Protein AF-A0A8T3TGC2-F1 (afdb_monomer)

Nearest PDB structures (foldseek):
  3pg0-assembly1_A  TM=9.926E-01  e=1.883E-20  synthetic construct
  3vsf-assembly4_D  TM=9.831E-01  e=2.402E-14  Acetivibrio thermocellus ATCC 27405
  2vse-assembly2_B  TM=9.212E-01  e=2.364E-10  Lysinibacillus sphaericus
  4g9m-assembly1_A  TM=9.244E-01  e=4.279E-10  Rhizoctonia solani
  4ouj-assembly1_A  TM=8.747E-01  e=8.306E-09  Clostridium botulinum B1 str. Okra

Radius of gyration: 41.68 Å; Cα contacts (8 Å, |Δi|>4): 489; chains: 1; bounding box: 75×72×130 Å

Solvent-accessible surface area (backbone atoms only — not comparable to full-atom values): 19526 Å² total; per-residue (Å²): 139,88,83,86,88,82,86,87,86,86,87,86,88,88,82,90,84,90,86,90,87,88,82,88,85,81,87,86,79,82,83,82,91,71,81,84,83,72,73,80,74,99,73,85,80,81,82,66,67,54,43,21,30,42,26,31,62,66,66,64,26,19,45,27,37,51,94,60,60,76,53,73,68,36,47,26,22,33,30,78,73,65,91,54,41,37,30,26,28,32,41,36,80,51,72,97,76,26,25,33,43,24,32,61,70,63,68,22,20,45,28,43,48,94,67,57,75,54,72,66,37,46,28,20,32,29,76,75,78,82,50,45,40,33,25,30,32,76,42,82,47,76,95,74,22,21,35,43,25,34,62,69,57,63,25,19,45,24,41,50,91,68,57,75,54,72,70,34,47,26,17,30,27,77,77,72,88,57,42,41,35,27,30,29,74,44,73,48,76,79,62,82,75,76,76,78,74,77,77,74,81,76,71,82,76,68,79,78,74,77,92,71,73,75,52,75,65,58,52,41,58,48,26,63,69,41,39,82,54,66,44,72,68,5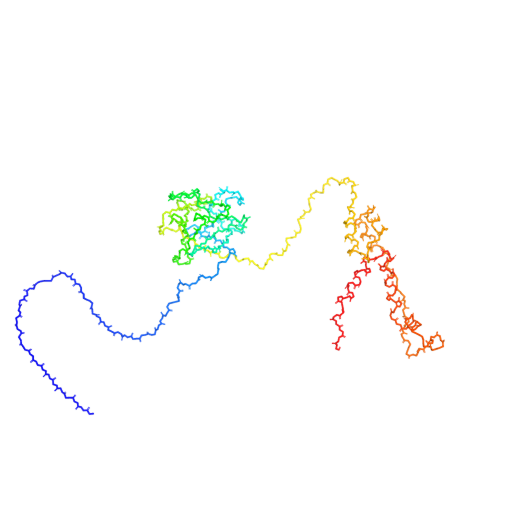7,49,51,46,43,60,76,60,30,70,68,54,48,50,49,48,38,67,72,39,76,83,83,78,72,77,84,75,77,82,83,63,95,69,76,59,56,83,90,41,53,103,46,70,64,57,42,40,67,73,72,48,68,50,53,50,54,50,44,49,52,48,38,28,72,71,41,76,32,17,45,54,44,47,51,53,51,53,52,55,65,69,62,70,85,74,88,87,132

pLDDT: mean 77.97, std 23.21, range [25.42, 98.88]

Sequence (322 aa):
MAYSKRRVSVRGIGGWIAVVLAFAGAPEMAARTSPANTAPSAAQLPTLPGPYQLVVRHSGKCLDVDGAAAADGTPVIQWDCHSGENQQWSVEAAAEGYYRIIARHSGKSLDVAAVSLDDGAPIQQWATHGGENQQWRLEPVESGHYRIVARHSGKALDVSGVSEENGAWVTQYEPHAGANQQWMLRPVTDGPPPPPPPPPPPPPPPPPPSPDPAGSADVVRFLEQATFGPSSALVEHVRSVGFEQYLNEQFDAAISGYPTLPLYPTTRDTAACPNNSVCQRDNYTMYPLQNQFFVNALYGQDQLRQRVAFVLHQILVVSGVE

Structure (mmCIF, N/CA/C/O backbone):
data_AF-A0A8T3TGC2-F1
#
_entry.id   AF-A0A8T3TGC2-F1
#
loop_
_atom_site.group_PDB
_atom_site.id
_atom_site.type_symbol
_atom_site.label_atom_id
_atom_site.label_alt_id
_atom_site.label_comp_id
_atom_site.label_asym_id
_atom_site.label_entity_id
_atom_site.label_seq_id
_atom_site.pdbx_PDB_ins_code
_atom_site.Cartn_x
_atom_site.Cartn_y
_atom_site.Cartn_z
_atom_site.occupancy
_atom_site.B_iso_or_equiv
_atom_site.auth_seq_id
_atom_site.auth_comp_id
_atom_site.auth_asym_id
_atom_site.auth_atom_id
_atom_site.pdbx_PDB_model_num
ATOM 1 N N . MET A 1 1 ? -42.203 -2.289 -69.546 1.00 38.16 1 MET A N 1
ATOM 2 C CA . MET A 1 1 ? -41.554 -2.038 -70.858 1.00 38.16 1 MET A CA 1
ATOM 3 C C . MET A 1 1 ? -40.376 -2.989 -71.004 1.00 38.16 1 MET A C 1
ATOM 5 O O . MET A 1 1 ? -39.812 -3.353 -69.981 1.00 38.16 1 MET A O 1
ATOM 9 N N . ALA A 1 2 ? -40.022 -3.412 -72.220 1.00 39.22 2 ALA A N 1
ATOM 10 C CA . ALA A 1 2 ? -38.961 -4.397 -72.449 1.00 39.22 2 ALA A CA 1
ATOM 11 C C . ALA A 1 2 ? -37.925 -3.889 -73.463 1.00 39.22 2 ALA A C 1
ATOM 13 O O . ALA A 1 2 ? -38.294 -3.426 -74.538 1.00 39.22 2 ALA A O 1
ATOM 14 N N . TYR A 1 3 ? -36.642 -4.043 -73.133 1.00 27.17 3 TYR A N 1
ATOM 15 C CA . TYR A 1 3 ? -35.507 -3.914 -74.051 1.00 27.17 3 TYR A CA 1
ATOM 16 C C . TYR A 1 3 ? -34.644 -5.174 -73.865 1.00 27.17 3 TYR A C 1
ATOM 18 O O . TYR A 1 3 ? -34.211 -5.471 -72.760 1.00 27.17 3 TYR A O 1
ATOM 26 N N . SER A 1 4 ? -34.601 -6.097 -74.829 1.00 30.44 4 SER A N 1
ATOM 27 C CA . SER A 1 4 ? -33.952 -6.011 -76.151 1.00 30.44 4 SER A CA 1
ATOM 28 C C . SER A 1 4 ? -32.454 -6.326 -76.065 1.00 30.44 4 SER A C 1
ATOM 30 O O . SER A 1 4 ? -31.643 -5.516 -75.626 1.00 30.44 4 SER A O 1
ATOM 32 N N . LYS A 1 5 ? -32.097 -7.552 -76.470 1.00 36.22 5 LYS A N 1
ATOM 33 C CA . LYS A 1 5 ? -30.720 -8.066 -76.471 1.00 36.22 5 LYS A CA 1
ATOM 34 C C . LYS A 1 5 ? -29.925 -7.468 -77.634 1.00 36.22 5 LYS A C 1
ATOM 36 O O . LYS A 1 5 ? -30.405 -7.479 -78.765 1.00 36.22 5 LYS A O 1
ATOM 41 N N . ARG A 1 6 ? -28.647 -7.153 -77.410 1.00 30.59 6 ARG A N 1
ATOM 42 C CA . ARG A 1 6 ? -27.612 -7.229 -78.456 1.00 30.59 6 ARG A CA 1
ATOM 43 C C . ARG A 1 6 ? -26.402 -7.987 -77.917 1.00 30.59 6 ARG A C 1
ATOM 45 O O . ARG A 1 6 ? -25.894 -7.662 -76.851 1.00 30.59 6 ARG A O 1
ATOM 52 N N . ARG A 1 7 ? -25.962 -9.014 -78.648 1.00 34.47 7 ARG A N 1
ATOM 53 C CA . ARG A 1 7 ? -24.634 -9.621 -78.481 1.00 34.47 7 ARG A CA 1
ATOM 54 C C . ARG A 1 7 ? -23.685 -8.929 -79.455 1.00 34.47 7 ARG A C 1
ATOM 56 O O . ARG A 1 7 ? -24.071 -8.698 -80.597 1.00 34.47 7 ARG A O 1
ATOM 63 N N . VAL A 1 8 ? -22.448 -8.702 -79.035 1.00 30.00 8 VAL A N 1
ATOM 64 C CA . VAL A 1 8 ? -21.307 -8.526 -79.942 1.00 30.00 8 VAL A CA 1
ATOM 65 C C . VAL A 1 8 ? -20.380 -9.717 -79.717 1.00 30.00 8 VAL A C 1
ATOM 67 O O . VAL A 1 8 ? -20.256 -10.203 -78.594 1.00 30.00 8 VAL A O 1
ATOM 70 N N . SER A 1 9 ? -19.791 -10.239 -80.788 1.00 30.31 9 SER A N 1
ATOM 71 C CA . SER A 1 9 ? -18.858 -11.364 -80.752 1.00 30.31 9 SER A CA 1
ATOM 72 C C . SER A 1 9 ? -17.642 -11.013 -81.597 1.00 30.31 9 SER A C 1
ATOM 74 O O . SER A 1 9 ? -17.790 -10.484 -82.696 1.00 30.31 9 SER A O 1
ATOM 76 N N . VAL A 1 10 ? -16.457 -11.328 -81.080 1.00 33.47 10 VAL A N 1
ATOM 77 C CA . VAL A 1 10 ? -15.184 -11.276 -81.804 1.00 33.47 10 VAL A CA 1
ATOM 78 C C . VAL A 1 10 ? -14.520 -12.651 -81.653 1.00 33.47 10 VAL A C 1
ATOM 80 O O . VAL A 1 10 ? -14.695 -13.315 -80.630 1.00 33.47 10 VAL A O 1
ATOM 83 N N . ARG A 1 11 ? -13.824 -13.112 -82.697 1.00 31.17 11 ARG A N 1
ATOM 84 C CA . ARG A 1 11 ? -13.151 -14.422 -82.787 1.00 31.17 11 ARG A CA 1
ATOM 85 C C . ARG A 1 11 ? -11.663 -14.236 -83.114 1.00 31.17 11 ARG A C 1
ATOM 87 O O . ARG A 1 11 ? -11.319 -13.295 -83.817 1.00 31.17 11 ARG A O 1
ATOM 94 N N . GLY A 1 12 ? -10.836 -15.192 -82.684 1.00 30.33 12 GLY A N 1
ATOM 95 C CA . GLY A 1 12 ? -9.385 -15.273 -82.928 1.00 30.33 12 GLY A CA 1
ATOM 96 C C . GLY A 1 12 ? -8.691 -15.760 -81.647 1.00 30.33 12 GLY A C 1
ATOM 97 O O . GLY A 1 12 ? -8.592 -14.969 -80.722 1.00 30.33 12 GLY A O 1
ATOM 98 N N . ILE A 1 13 ? -8.435 -17.051 -81.381 1.00 30.42 13 ILE A N 1
ATOM 99 C CA . ILE A 1 13 ? -7.771 -18.161 -82.115 1.00 30.42 13 ILE A CA 1
ATOM 100 C C . ILE A 1 13 ? -6.236 -18.134 -81.958 1.00 30.42 13 ILE A C 1
ATOM 102 O O . ILE A 1 13 ? -5.578 -17.244 -82.481 1.00 30.42 13 ILE A O 1
ATOM 106 N N . GLY A 1 14 ? -5.703 -19.185 -81.311 1.00 28.95 14 GLY A N 1
ATOM 107 C CA . GLY A 1 14 ? -4.273 -19.470 -81.097 1.00 28.95 14 GLY A CA 1
ATOM 108 C C . GLY A 1 14 ? -3.784 -19.126 -79.676 1.00 28.95 14 GLY A C 1
ATOM 109 O O . GLY A 1 14 ? -4.014 -18.016 -79.220 1.00 28.95 14 GLY A O 1
ATOM 110 N N . GLY A 1 15 ? -3.121 -20.013 -78.921 1.00 29.84 15 GLY A N 1
ATOM 111 C CA . GLY A 1 15 ? -2.856 -21.448 -79.129 1.00 29.84 15 GLY A CA 1
ATOM 112 C C . GLY A 1 15 ? -1.876 -22.026 -78.081 1.00 29.84 15 GLY A C 1
ATOM 113 O O . GLY A 1 15 ? -1.164 -21.262 -77.443 1.00 29.84 15 GLY A O 1
ATOM 114 N N . TRP A 1 16 ? -1.801 -23.364 -77.986 1.00 26.44 16 TRP A N 1
ATOM 115 C CA . TRP A 1 16 ? -0.872 -24.179 -77.161 1.00 26.44 16 TRP A CA 1
ATOM 116 C C . TRP A 1 16 ? -1.170 -24.363 -75.654 1.00 26.44 16 TRP A C 1
ATOM 118 O O . TRP A 1 16 ? -1.905 -23.605 -75.031 1.00 26.44 16 TRP A O 1
ATOM 128 N N . ILE A 1 17 ? -0.676 -25.495 -75.127 1.00 28.44 17 ILE A N 1
ATOM 129 C CA . ILE A 1 17 ? -1.052 -26.190 -73.875 1.00 28.44 17 ILE A CA 1
ATOM 130 C C . ILE A 1 17 ? 0.189 -26.999 -73.422 1.00 28.44 17 ILE A C 1
ATOM 132 O O . ILE A 1 17 ? 0.779 -27.666 -74.268 1.00 28.44 17 ILE A O 1
ATOM 136 N N . ALA A 1 18 ? 0.637 -27.052 -72.159 1.00 29.38 18 ALA A N 1
ATOM 137 C CA . ALA A 1 18 ? 0.300 -26.243 -70.977 1.00 29.38 18 ALA A CA 1
ATOM 138 C C . ALA A 1 18 ? 1.602 -25.764 -70.267 1.00 29.38 18 ALA A C 1
ATOM 140 O O . ALA A 1 18 ? 2.332 -25.025 -70.914 1.00 29.38 18 ALA A O 1
ATOM 141 N N . VAL A 1 19 ? 2.015 -26.061 -69.021 1.00 27.33 19 VAL A N 1
ATOM 142 C CA . VAL A 1 19 ? 1.595 -26.969 -67.920 1.00 27.33 19 VAL A CA 1
ATOM 143 C C . VAL A 1 19 ? 1.610 -26.179 -66.590 1.00 27.33 19 VAL A C 1
ATOM 145 O O . VAL A 1 19 ? 2.205 -25.109 -66.511 1.00 27.33 19 VAL A O 1
ATOM 148 N N . VAL A 1 20 ? 0.913 -26.666 -65.557 1.00 27.03 20 VAL A N 1
ATOM 149 C CA . VAL A 1 20 ? 0.639 -25.947 -64.294 1.00 27.03 20 VAL A CA 1
ATOM 150 C C . VAL A 1 20 ? 1.498 -26.455 -63.131 1.00 27.03 20 VAL A C 1
ATOM 152 O O . VAL A 1 20 ? 1.677 -27.663 -63.021 1.00 27.03 20 VAL A O 1
ATOM 155 N N . LEU A 1 21 ? 1.939 -25.539 -62.249 1.00 25.42 21 LEU A N 1
ATOM 156 C CA . LEU A 1 21 ? 1.933 -25.612 -60.765 1.00 25.42 21 LEU A CA 1
ATOM 157 C C . LEU A 1 21 ? 2.745 -24.427 -60.179 1.00 25.42 21 LEU A C 1
ATOM 159 O O . LEU A 1 21 ? 3.871 -24.211 -60.609 1.00 25.42 21 LEU A O 1
ATOM 163 N N . ALA A 1 22 ? 2.316 -23.662 -59.167 1.00 30.11 22 ALA A N 1
ATOM 164 C CA . ALA A 1 22 ? 0.973 -23.209 -58.770 1.00 30.11 22 ALA A CA 1
ATOM 165 C C . ALA A 1 22 ? 1.121 -22.010 -57.802 1.00 30.11 22 ALA A C 1
ATOM 167 O O . ALA A 1 22 ? 1.758 -22.164 -56.766 1.00 30.11 22 ALA A O 1
ATOM 168 N N . PHE A 1 23 ? 0.521 -20.847 -58.095 1.00 27.38 23 PHE A N 1
ATOM 169 C CA . PHE A 1 23 ? 0.447 -19.706 -57.164 1.00 27.38 23 PHE A CA 1
ATOM 170 C C . PHE A 1 23 ? -0.717 -18.749 -57.490 1.00 27.38 23 PHE A C 1
ATOM 172 O O . PHE A 1 23 ? -1.074 -18.590 -58.654 1.00 27.38 23 PHE A O 1
ATOM 179 N N . ALA A 1 24 ? -1.194 -18.057 -56.444 1.00 27.44 24 ALA A N 1
ATOM 180 C CA . ALA A 1 24 ? -2.112 -16.904 -56.436 1.00 27.44 24 ALA A CA 1
ATOM 181 C C . ALA A 1 24 ? -3.583 -17.110 -56.883 1.00 27.44 24 ALA A C 1
ATOM 183 O O . ALA A 1 24 ? -3.916 -18.005 -57.652 1.00 27.44 24 ALA A O 1
ATOM 184 N N . GLY A 1 25 ? -4.452 -16.200 -56.414 1.00 26.09 25 GLY A N 1
ATOM 185 C CA . GLY A 1 25 ? -5.798 -15.954 -56.958 1.00 26.09 25 GLY A CA 1
ATOM 186 C C . GLY A 1 25 ? -6.971 -16.474 -56.116 1.00 26.09 25 GLY A C 1
ATOM 187 O O . GLY A 1 25 ? -7.388 -17.617 -56.266 1.00 26.09 25 GLY A O 1
ATOM 188 N N . ALA A 1 26 ? -7.563 -15.608 -55.288 1.00 34.41 26 ALA A N 1
ATOM 189 C CA . ALA A 1 26 ? -8.865 -15.856 -54.660 1.00 34.41 26 ALA A CA 1
ATOM 190 C C . ALA A 1 26 ? -10.025 -15.365 -55.557 1.00 34.41 26 ALA A C 1
ATOM 192 O O . ALA A 1 26 ? -9.836 -14.415 -56.321 1.00 34.41 26 ALA A O 1
ATOM 193 N N . PRO A 1 27 ? -11.240 -15.934 -55.442 1.00 33.38 27 PRO A N 1
ATOM 194 C CA . PRO A 1 27 ? -12.453 -15.313 -55.958 1.00 33.38 27 PRO A CA 1
ATOM 195 C C . PRO A 1 27 ? -12.980 -14.280 -54.948 1.00 33.38 27 PRO A C 1
ATOM 197 O O . PRO A 1 27 ? -13.550 -14.635 -53.916 1.00 33.38 27 PRO A O 1
ATOM 200 N N . GLU A 1 28 ? -12.813 -12.993 -55.245 1.00 36.53 28 GLU A N 1
ATOM 201 C CA . GLU A 1 28 ? -13.406 -11.918 -54.446 1.00 36.53 28 GLU A CA 1
ATOM 202 C C . GLU A 1 28 ? -14.927 -11.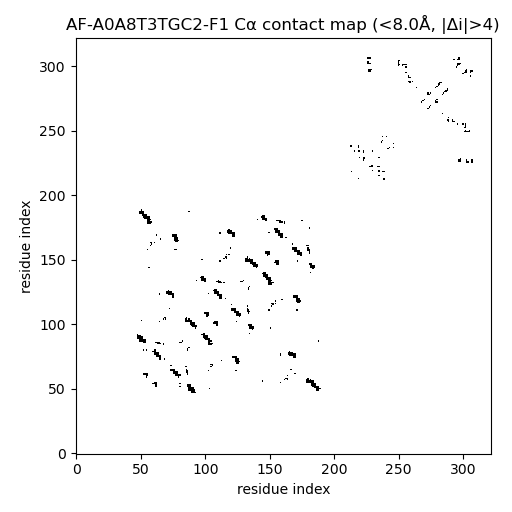851 -54.689 1.00 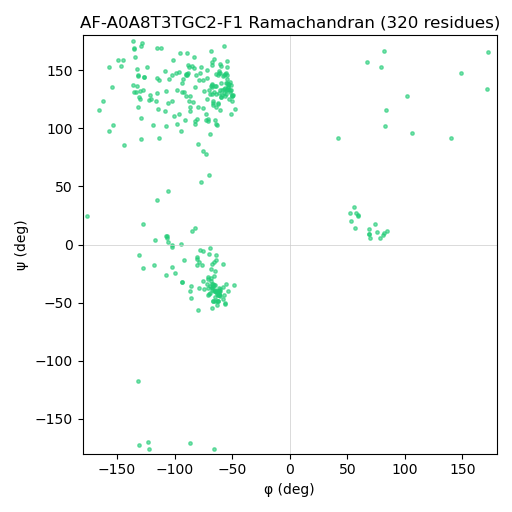36.53 28 GLU A C 1
ATOM 204 O O . GLU A 1 28 ? -15.384 -11.520 -55.783 1.00 36.53 28 GLU A O 1
ATOM 209 N N . MET A 1 29 ? -15.725 -12.189 -53.671 1.00 34.19 29 MET A N 1
ATOM 210 C CA . MET A 1 29 ? -17.192 -12.120 -53.712 1.00 34.19 29 MET A CA 1
ATOM 211 C C . MET A 1 29 ? -17.673 -10.952 -52.852 1.00 34.19 29 MET A C 1
ATOM 213 O O . MET A 1 29 ? -17.703 -11.033 -51.624 1.00 34.19 29 MET A O 1
ATOM 217 N N . ALA A 1 30 ? -18.028 -9.851 -53.511 1.00 35.12 30 ALA A N 1
ATOM 218 C CA . ALA A 1 30 ? -18.293 -8.579 -52.853 1.00 35.12 30 ALA A CA 1
ATOM 219 C C . ALA A 1 30 ? -19.548 -8.578 -51.956 1.00 35.12 30 ALA A C 1
ATOM 221 O O . ALA A 1 30 ? -20.630 -9.010 -52.351 1.00 35.12 30 ALA A O 1
ATOM 222 N N . ALA A 1 31 ? -19.378 -7.984 -50.771 1.00 33.88 31 ALA A N 1
ATOM 223 C CA . ALA A 1 31 ? -20.385 -7.290 -49.966 1.00 33.88 31 ALA A CA 1
ATOM 224 C C . ALA A 1 31 ? -21.793 -7.922 -49.840 1.00 33.88 31 ALA A C 1
ATOM 226 O O . ALA A 1 31 ? -22.746 -7.530 -50.514 1.00 33.88 31 ALA A O 1
ATOM 227 N N . ARG A 1 32 ? -21.980 -8.744 -48.798 1.00 34.62 32 ARG A N 1
ATOM 228 C CA . ARG A 1 32 ? -23.228 -8.699 -48.014 1.00 34.62 32 ARG A CA 1
ATOM 229 C C . ARG A 1 32 ? -23.005 -7.817 -46.791 1.00 34.62 32 ARG A C 1
ATOM 231 O O . ARG A 1 32 ? -22.251 -8.186 -45.898 1.00 34.62 32 ARG A O 1
ATOM 238 N N . THR A 1 33 ? -23.663 -6.664 -46.744 1.00 38.03 33 THR A N 1
ATOM 239 C CA . THR A 1 33 ? -23.672 -5.797 -45.561 1.00 38.03 33 THR A CA 1
ATOM 240 C C . THR A 1 33 ? -24.497 -6.438 -44.446 1.00 38.03 33 THR A C 1
ATOM 242 O O . THR A 1 33 ? -25.726 -6.471 -44.516 1.00 38.03 33 THR A O 1
ATOM 245 N N . SER A 1 34 ? -23.825 -6.923 -43.407 1.00 33.75 34 SER A N 1
ATOM 246 C CA . SER A 1 34 ? -24.423 -7.233 -42.105 1.00 33.75 34 SER A CA 1
ATOM 247 C C . SER A 1 34 ? -23.943 -6.197 -41.079 1.00 33.75 34 SER A C 1
ATOM 249 O O . SER A 1 34 ? -22.857 -5.641 -41.262 1.00 33.75 34 SER A O 1
ATOM 251 N N . PRO A 1 35 ? -24.751 -5.863 -40.056 1.00 39.00 35 PRO A N 1
ATOM 252 C CA . PRO A 1 35 ? -24.440 -4.772 -39.137 1.00 39.00 35 PRO A CA 1
ATOM 253 C C . PRO A 1 35 ? -23.197 -5.064 -38.291 1.00 39.00 35 PRO A C 1
ATOM 255 O O . PRO A 1 35 ? -22.790 -6.214 -38.123 1.00 39.00 35 PRO A O 1
ATOM 258 N N . ALA A 1 36 ? -22.607 -4.002 -37.746 1.00 46.59 36 ALA A N 1
ATOM 259 C CA . ALA A 1 36 ? -21.405 -4.089 -36.934 1.00 46.59 36 ALA A CA 1
ATOM 260 C C . ALA A 1 36 ? -21.652 -4.876 -35.636 1.00 46.59 36 ALA A C 1
ATOM 262 O O . ALA A 1 36 ? -22.161 -4.333 -34.656 1.00 46.59 36 ALA A O 1
ATOM 263 N N . ASN A 1 37 ? -21.192 -6.129 -35.599 1.00 37.16 37 ASN A N 1
ATOM 264 C CA . ASN A 1 37 ? -20.778 -6.755 -34.347 1.00 37.16 37 ASN A CA 1
ATOM 265 C C . ASN A 1 37 ? -19.442 -6.125 -33.933 1.00 37.16 37 ASN A C 1
ATOM 267 O O . ASN A 1 37 ? -18.367 -6.687 -34.143 1.00 37.16 37 ASN A O 1
ATOM 271 N N . THR A 1 38 ? -19.522 -4.917 -33.379 1.00 36.12 38 THR A N 1
ATOM 272 C CA . THR A 1 38 ? -18.400 -4.267 -32.709 1.00 36.12 38 THR A CA 1
ATOM 273 C C . THR A 1 38 ? -18.024 -5.123 -31.505 1.00 36.12 38 THR A C 1
ATOM 275 O O . THR A 1 38 ? -18.719 -5.107 -30.490 1.00 36.12 38 THR A O 1
ATOM 278 N N . ALA A 1 39 ? -16.941 -5.896 -31.614 1.00 37.78 39 ALA A N 1
ATOM 279 C CA . ALA A 1 39 ? -16.341 -6.515 -30.440 1.00 37.78 39 ALA A CA 1
ATOM 280 C C . ALA A 1 39 ? -15.988 -5.396 -29.439 1.00 37.78 39 ALA A C 1
ATOM 282 O O . ALA A 1 39 ? -15.445 -4.370 -29.866 1.00 37.78 39 ALA A O 1
ATOM 283 N N . PRO A 1 40 ? -16.316 -5.536 -28.140 1.00 38.81 40 PRO A N 1
ATOM 284 C CA . PRO A 1 40 ? -15.964 -4.524 -27.154 1.00 38.81 40 PRO A CA 1
ATOM 285 C C . PRO A 1 40 ? -14.445 -4.345 -27.136 1.00 38.81 40 PRO A C 1
ATOM 287 O O . PRO A 1 40 ? -13.696 -5.321 -27.143 1.00 38.81 40 PRO A O 1
ATOM 290 N N . SER A 1 41 ? -14.002 -3.087 -27.163 1.00 36.88 41 SER A N 1
ATOM 291 C CA . SER A 1 41 ? -12.585 -2.746 -27.271 1.00 36.88 41 SER A CA 1
ATOM 292 C C . SER A 1 41 ? -11.789 -3.303 -26.091 1.00 36.88 41 SER A C 1
ATOM 294 O O . SER A 1 41 ? -12.162 -3.093 -24.937 1.00 36.88 41 SER A O 1
ATOM 296 N N . ALA A 1 42 ? -10.648 -3.934 -26.370 1.00 48.12 42 ALA A N 1
ATOM 297 C CA . ALA A 1 42 ? -9.665 -4.331 -25.362 1.00 48.12 42 ALA A CA 1
ATOM 298 C C . ALA A 1 42 ? -8.833 -3.119 -24.887 1.00 48.12 42 ALA A C 1
ATOM 300 O O . ALA A 1 42 ? -7.607 -3.119 -24.959 1.00 48.12 42 ALA A O 1
ATOM 301 N N . ALA A 1 43 ? -9.513 -2.058 -24.444 1.00 46.41 43 ALA A N 1
ATOM 302 C CA . ALA A 1 43 ? -8.897 -0.841 -23.933 1.00 46.41 43 ALA A CA 1
ATOM 303 C C . ALA A 1 43 ? -9.830 -0.122 -22.948 1.00 46.41 43 ALA A C 1
ATOM 305 O O . ALA A 1 43 ? -10.754 0.564 -23.379 1.00 46.41 43 ALA A O 1
ATOM 306 N N . GLN A 1 44 ? -9.550 -0.263 -21.645 1.00 37.75 44 GLN A N 1
ATOM 307 C CA . GLN A 1 44 ? -9.456 0.879 -20.725 1.00 37.75 44 GLN A CA 1
ATOM 308 C C . GLN A 1 44 ? -8.789 0.480 -19.391 1.00 37.75 44 GLN A C 1
ATOM 310 O O . GLN A 1 44 ? -9.356 -0.274 -18.608 1.00 37.75 44 GLN A O 1
ATOM 315 N N . LEU A 1 45 ? -7.624 1.064 -19.104 1.00 43.59 45 LEU A N 1
ATOM 316 C CA . LEU A 1 45 ? -7.291 1.623 -17.787 1.00 43.59 45 LEU A CA 1
ATOM 317 C C . LEU A 1 45 ? -6.723 3.018 -18.098 1.00 43.59 45 LEU A C 1
ATOM 319 O O . LEU A 1 45 ? -5.811 3.116 -18.919 1.00 43.59 45 LEU A O 1
ATOM 323 N N . PRO A 1 46 ? -7.350 4.104 -17.615 1.00 47.06 46 PRO A N 1
ATOM 324 C CA . PRO A 1 46 ? -7.374 4.471 -16.193 1.00 47.06 46 PRO A CA 1
ATOM 325 C C . PRO A 1 46 ? -8.488 3.769 -15.397 1.00 47.06 46 PRO A C 1
ATOM 327 O O . PRO A 1 46 ? -9.503 3.390 -15.971 1.00 47.06 46 PRO A O 1
ATOM 330 N N . THR A 1 47 ? -8.350 3.553 -14.087 1.00 53.62 47 THR A N 1
ATOM 331 C CA . THR A 1 47 ? -7.646 4.417 -13.118 1.00 53.62 47 THR A CA 1
ATOM 332 C C . THR A 1 47 ? -6.643 3.646 -12.250 1.00 53.62 47 THR A C 1
ATOM 334 O O . THR A 1 47 ? -7.015 2.696 -11.572 1.00 53.62 47 THR A O 1
ATOM 337 N N . LEU A 1 48 ? -5.379 4.087 -12.243 1.00 71.31 48 LEU A N 1
ATOM 338 C CA . LEU A 1 48 ? -4.292 3.557 -11.406 1.00 71.31 48 LEU A CA 1
ATOM 339 C C . LEU A 1 48 ? -3.887 4.652 -10.400 1.00 71.31 48 LEU A C 1
ATOM 341 O O . LEU A 1 48 ? -3.195 5.603 -10.772 1.00 71.31 48 LEU A O 1
ATOM 345 N N . PRO A 1 49 ? -4.500 4.644 -9.204 1.00 68.38 49 PRO A N 1
ATOM 346 C CA . PRO A 1 49 ? -3.760 4.312 -7.976 1.00 68.38 49 PRO A CA 1
ATOM 347 C C . PRO A 1 49 ? -4.200 2.973 -7.360 1.00 68.38 49 PRO A C 1
ATOM 349 O O . PRO A 1 49 ? -5.198 2.394 -7.781 1.00 68.38 49 PRO A O 1
ATOM 352 N N . GLY A 1 50 ? -3.435 2.477 -6.381 1.00 68.44 50 GLY A N 1
ATOM 353 C CA . GLY A 1 50 ? -3.682 1.197 -5.700 1.00 68.44 50 GLY A CA 1
ATOM 354 C C . GLY A 1 50 ? -4.634 1.258 -4.491 1.00 68.44 50 GLY A C 1
ATOM 355 O O . GLY A 1 50 ? -5.233 2.305 -4.239 1.00 68.44 50 GLY A O 1
ATOM 356 N N . PRO A 1 51 ? -4.746 0.158 -3.718 1.00 91.38 51 PRO A N 1
ATOM 357 C CA . PRO A 1 51 ? -3.829 -0.987 -3.703 1.00 91.38 51 PRO A CA 1
ATOM 358 C C . PRO A 1 51 ? -4.182 -2.099 -4.709 1.00 91.38 51 PRO A C 1
ATOM 360 O O . PRO A 1 51 ? -5.346 -2.407 -4.957 1.00 91.38 51 PRO A O 1
ATOM 363 N N . TYR A 1 52 ? -3.152 -2.755 -5.247 1.00 95.19 52 TYR A N 1
ATOM 364 C CA . TYR A 1 52 ? -3.259 -3.972 -6.057 1.00 95.19 52 TYR A CA 1
ATOM 365 C C . TYR A 1 52 ? -2.369 -5.081 -5.492 1.00 95.19 52 TYR A C 1
ATOM 367 O O . TYR A 1 52 ? -1.251 -4.822 -5.059 1.00 95.19 52 TYR A O 1
ATOM 375 N N . GLN A 1 53 ? -2.825 -6.327 -5.575 1.00 97.25 53 GLN A N 1
ATOM 376 C CA . GLN A 1 53 ? -1.957 -7.502 -5.537 1.00 97.25 53 GLN A CA 1
ATOM 377 C C . GLN A 1 53 ? -1.541 -7.837 -6.970 1.00 97.25 53 GLN A C 1
ATOM 379 O O . GLN A 1 53 ? -2.396 -7.980 -7.846 1.00 97.25 53 GLN A O 1
ATOM 384 N N . LEU A 1 54 ? -0.240 -7.979 -7.215 1.00 98.31 54 LEU A N 1
ATOM 385 C CA . LEU A 1 54 ? 0.289 -8.429 -8.504 1.00 98.31 54 LEU A CA 1
ATOM 386 C 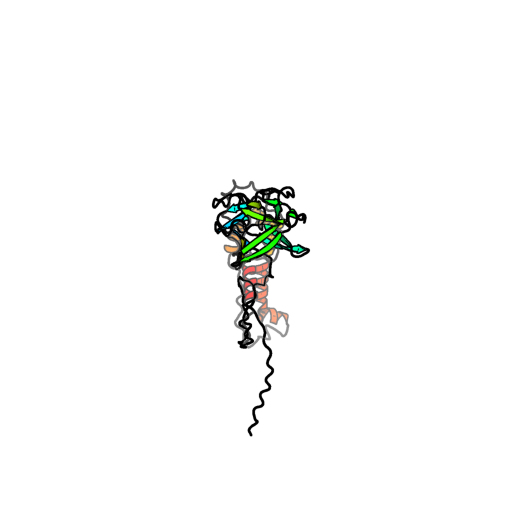C . LEU A 1 54 ? 0.413 -9.954 -8.448 1.00 98.31 54 LEU A C 1
ATOM 388 O O . LEU A 1 54 ? 1.267 -10.476 -7.739 1.00 98.31 54 LEU A O 1
ATOM 392 N N . VAL A 1 55 ? -0.472 -10.658 -9.153 1.00 98.38 55 VAL A N 1
ATOM 393 C CA . VAL A 1 55 ? -0.614 -12.122 -9.093 1.00 98.38 55 VAL A CA 1
ATOM 394 C C . VAL A 1 55 ? -0.027 -12.756 -10.352 1.00 98.38 55 VAL A C 1
ATOM 396 O O . VAL A 1 55 ? -0.483 -12.440 -11.450 1.00 98.38 55 VAL A O 1
ATOM 399 N N . VAL A 1 56 ? 0.952 -13.650 -10.224 1.00 98.25 56 VAL A N 1
ATOM 400 C CA . VAL A 1 56 ? 1.583 -14.312 -11.380 1.00 98.25 56 VAL A CA 1
ATOM 401 C C . VAL A 1 56 ? 0.709 -15.449 -11.931 1.00 98.25 56 VAL A C 1
ATOM 403 O O . VAL A 1 56 ? 0.068 -16.188 -11.180 1.00 98.25 56 VAL A O 1
ATOM 406 N N . ARG A 1 57 ? 0.665 -15.597 -13.261 1.00 97.62 57 ARG A N 1
ATOM 407 C CA . ARG A 1 57 ? -0.293 -16.467 -13.965 1.00 97.62 57 ARG A CA 1
ATOM 408 C C . ARG A 1 57 ? -0.038 -17.966 -13.794 1.00 97.62 57 ARG A C 1
ATOM 410 O O . ARG A 1 57 ? -0.993 -18.728 -13.916 1.00 97.62 57 ARG A O 1
ATOM 417 N N . HIS A 1 58 ? 1.205 -18.409 -13.572 1.00 97.31 58 HIS A N 1
ATOM 418 C CA . HIS A 1 58 ? 1.513 -19.846 -13.468 1.00 97.31 58 HIS A CA 1
ATOM 419 C C . HIS A 1 58 ? 1.165 -20.415 -12.088 1.00 97.31 58 HIS A C 1
ATOM 421 O O . HIS A 1 58 ? 0.360 -21.336 -12.010 1.00 97.31 58 HIS A O 1
ATOM 427 N N . SER A 1 59 ? 1.710 -19.838 -11.013 1.00 96.75 59 SER A N 1
ATOM 428 C CA . SER A 1 59 ? 1.550 -20.343 -9.641 1.00 96.75 59 SER A CA 1
ATOM 429 C C . SER A 1 59 ? 0.357 -19.744 -8.885 1.00 96.75 59 SER A C 1
ATOM 431 O O . SER A 1 59 ? 0.004 -20.232 -7.812 1.00 96.75 59 SER A O 1
ATOM 433 N N . GLY A 1 60 ? -0.248 -18.661 -9.392 1.00 96.31 60 GLY A N 1
ATOM 434 C CA . GLY A 1 60 ? -1.313 -17.922 -8.702 1.00 96.31 60 GLY A CA 1
ATOM 435 C C . GLY A 1 60 ? -0.855 -17.158 -7.450 1.00 96.31 60 GLY A C 1
ATOM 436 O O . GLY A 1 60 ? -1.700 -16.656 -6.703 1.00 96.31 60 GLY A O 1
ATOM 437 N N . LYS A 1 61 ? 0.461 -17.075 -7.212 1.00 97.81 61 LYS A N 1
ATOM 438 C CA . LYS A 1 61 ? 1.085 -16.389 -6.071 1.00 97.81 61 LYS A CA 1
ATOM 439 C C . LYS A 1 61 ? 1.236 -14.884 -6.306 1.00 97.81 61 LYS A C 1
ATOM 441 O O . LYS A 1 61 ? 1.160 -14.401 -7.435 1.00 97.81 61 LYS A O 1
ATOM 446 N N . CYS A 1 62 ? 1.424 -14.145 -5.219 1.00 98.62 62 CYS A N 1
ATOM 447 C CA . CYS A 1 62 ? 1.524 -12.692 -5.195 1.00 98.62 62 CYS A CA 1
ATOM 448 C C . CYS A 1 62 ? 2.983 -12.219 -5.154 1.00 98.62 62 CYS A C 1
ATOM 450 O O . CYS A 1 62 ? 3.831 -12.863 -4.541 1.00 98.62 62 CYS A O 1
ATOM 452 N N . LEU A 1 63 ? 3.246 -11.067 -5.776 1.00 98.88 63 LEU A N 1
ATOM 453 C CA . LEU A 1 63 ? 4.489 -10.305 -5.655 1.00 98.88 63 LEU A CA 1
ATOM 454 C C . LEU A 1 63 ? 4.632 -9.761 -4.225 1.00 98.88 63 LEU A C 1
ATOM 456 O O . LEU A 1 63 ? 3.745 -9.040 -3.760 1.00 98.88 63 LEU A O 1
ATOM 460 N N . ASP A 1 64 ? 5.735 -10.088 -3.556 1.00 98.69 64 ASP A N 1
ATOM 461 C CA . ASP A 1 64 ? 5.927 -9.894 -2.115 1.00 98.69 64 ASP A CA 1
ATOM 462 C C . ASP A 1 64 ? 7.322 -9.314 -1.805 1.00 98.69 64 ASP A C 1
ATOM 464 O O . ASP A 1 64 ? 8.317 -9.736 -2.397 1.00 98.69 64 ASP A O 1
ATOM 468 N N . VAL A 1 65 ? 7.404 -8.339 -0.894 1.00 98.50 65 VAL A N 1
ATOM 469 C CA . VAL A 1 65 ? 8.671 -7.845 -0.326 1.00 98.50 65 VAL A CA 1
ATOM 470 C C . VAL A 1 65 ? 9.071 -8.701 0.878 1.00 98.50 65 VAL A C 1
ATOM 472 O O . VAL A 1 65 ? 8.410 -8.652 1.919 1.00 98.50 65 VAL A O 1
ATOM 475 N N . ASP A 1 66 ? 10.193 -9.418 0.759 1.00 96.38 66 ASP A N 1
ATOM 476 C CA . ASP A 1 66 ? 10.592 -10.474 1.698 1.00 96.38 66 ASP A CA 1
ATOM 477 C C . ASP A 1 66 ? 10.583 -10.035 3.177 1.00 96.38 66 ASP A C 1
ATOM 479 O O . ASP A 1 66 ? 11.067 -8.960 3.559 1.00 96.38 66 ASP A O 1
ATOM 483 N N . GLY A 1 67 ? 9.979 -10.881 4.017 1.00 91.25 67 GLY A N 1
ATOM 484 C CA . GLY A 1 67 ? 9.782 -10.659 5.451 1.00 91.25 67 GLY A CA 1
ATOM 485 C C . GLY A 1 67 ? 9.020 -9.379 5.826 1.00 91.25 67 GLY A C 1
ATOM 486 O O . GLY A 1 67 ? 9.092 -8.970 6.986 1.00 91.25 67 GLY A O 1
ATOM 487 N N . ALA A 1 68 ? 8.354 -8.714 4.873 1.00 92.88 68 ALA A N 1
ATOM 488 C CA . ALA A 1 68 ? 7.835 -7.349 5.006 1.00 92.88 68 ALA A CA 1
ATOM 489 C C . ALA A 1 68 ? 8.890 -6.325 5.483 1.00 92.88 68 ALA A C 1
ATOM 491 O O . ALA A 1 68 ? 8.557 -5.311 6.104 1.00 92.88 68 ALA A O 1
ATOM 492 N N . ALA A 1 69 ? 10.178 -6.563 5.214 1.00 93.00 69 ALA A N 1
ATOM 493 C CA . ALA A 1 69 ? 11.233 -5.655 5.649 1.00 93.00 69 ALA A CA 1
ATOM 494 C C . ALA A 1 69 ? 11.152 -4.303 4.912 1.00 93.00 69 ALA A C 1
ATOM 496 O O . ALA A 1 69 ? 10.637 -4.206 3.798 1.00 93.00 69 ALA A O 1
ATOM 497 N N . ALA A 1 70 ? 11.674 -3.240 5.533 1.00 93.69 70 ALA A N 1
ATOM 498 C CA . ALA A 1 70 ? 11.670 -1.870 4.995 1.00 93.69 70 ALA A CA 1
ATOM 499 C C . ALA A 1 70 ? 13.062 -1.385 4.523 1.00 93.69 70 ALA A C 1
ATOM 501 O O . ALA A 1 70 ? 13.246 -0.206 4.204 1.00 93.69 70 ALA A O 1
ATOM 502 N N . ALA A 1 71 ? 14.066 -2.268 4.500 1.00 93.06 71 ALA A N 1
ATOM 503 C CA . ALA A 1 71 ? 15.423 -1.932 4.076 1.00 93.06 71 ALA A CA 1
ATOM 504 C C . ALA A 1 71 ? 15.506 -1.709 2.555 1.00 93.06 71 ALA A C 1
ATOM 506 O O . ALA A 1 71 ? 14.744 -2.284 1.780 1.00 93.06 71 ALA A O 1
ATOM 507 N N . ASP A 1 72 ? 16.431 -0.851 2.124 1.00 95.88 72 ASP A N 1
ATOM 508 C CA . ASP A 1 72 ? 16.806 -0.769 0.710 1.00 95.88 72 ASP A CA 1
ATOM 509 C C . ASP A 1 72 ? 17.569 -2.036 0.319 1.00 95.88 72 ASP A C 1
ATOM 511 O O . ASP A 1 72 ? 18.442 -2.489 1.062 1.00 95.88 72 ASP A O 1
ATOM 515 N N . GLY A 1 73 ? 17.203 -2.634 -0.813 1.00 92.00 73 GLY A N 1
ATOM 516 C CA . GLY A 1 73 ? 17.761 -3.912 -1.247 1.00 92.00 73 GLY A CA 1
ATOM 517 C C . GLY A 1 73 ? 17.123 -5.148 -0.607 1.00 92.00 73 GLY A C 1
ATOM 518 O O . GLY A 1 73 ? 17.634 -6.248 -0.802 1.00 92.00 73 GLY A O 1
ATOM 519 N N . THR A 1 74 ? 16.007 -5.016 0.129 1.00 96.19 74 THR A N 1
ATOM 520 C CA . THR A 1 74 ? 15.180 -6.189 0.474 1.00 96.19 74 THR A CA 1
ATOM 521 C C . THR A 1 74 ? 14.700 -6.858 -0.827 1.00 96.19 74 THR A C 1
ATOM 523 O O . THR A 1 74 ? 14.113 -6.153 -1.658 1.00 96.19 74 THR A O 1
ATOM 526 N N . PRO A 1 75 ? 14.923 -8.175 -1.017 1.00 97.38 75 PRO A N 1
ATOM 527 C CA . PRO A 1 75 ? 14.476 -8.897 -2.204 1.00 97.38 75 PRO A CA 1
ATOM 528 C C . PRO A 1 75 ? 12.963 -8.865 -2.402 1.00 97.38 75 PRO A C 1
ATOM 530 O O . PRO A 1 75 ? 12.187 -8.784 -1.446 1.00 97.38 75 PRO A O 1
ATOM 533 N N . VAL A 1 76 ? 12.555 -9.005 -3.659 1.00 98.75 76 VAL A N 1
ATOM 534 C CA . VAL A 1 76 ? 11.170 -9.273 -4.039 1.00 98.75 76 VAL A CA 1
ATOM 535 C C . VAL A 1 76 ? 11.055 -10.718 -4.520 1.00 98.75 76 VAL A C 1
ATOM 537 O O . VAL A 1 76 ? 11.858 -11.210 -5.317 1.00 98.75 76 VAL A O 1
ATOM 540 N N . ILE A 1 77 ? 10.052 -11.406 -3.992 1.00 98.75 77 ILE A N 1
ATOM 541 C CA . ILE A 1 77 ? 9.801 -12.840 -4.146 1.00 98.75 77 ILE A CA 1
ATOM 542 C C . ILE A 1 77 ? 8.347 -13.063 -4.581 1.00 98.75 77 ILE A C 1
ATOM 544 O O . ILE A 1 77 ? 7.536 -12.133 -4.579 1.00 98.75 77 ILE A O 1
ATOM 548 N N . GLN A 1 78 ? 7.998 -14.298 -4.944 1.00 97.50 78 GLN A N 1
ATOM 549 C CA . GLN A 1 78 ? 6.597 -14.722 -4.888 1.00 97.50 78 GLN A CA 1
ATOM 550 C C . GLN A 1 78 ? 6.274 -15.326 -3.515 1.00 97.50 78 GLN A C 1
ATOM 552 O O . GLN A 1 78 ? 7.090 -16.050 -2.930 1.00 97.50 78 GLN A O 1
ATOM 557 N N . TRP A 1 79 ? 5.047 -15.107 -3.049 1.00 97.50 79 TRP A N 1
ATOM 558 C CA . TRP A 1 79 ? 4.488 -15.794 -1.887 1.00 97.50 79 TRP A CA 1
ATOM 559 C C . TRP A 1 79 ? 2.983 -16.044 -2.056 1.00 97.50 79 TRP A C 1
ATOM 561 O O . TRP A 1 79 ? 2.311 -15.377 -2.846 1.00 97.50 79 TRP A O 1
ATOM 571 N N . ASP A 1 80 ? 2.426 -17.010 -1.327 1.00 96.25 80 ASP A N 1
ATOM 572 C CA . ASP A 1 80 ? 0.980 -17.239 -1.276 1.00 96.25 80 ASP A CA 1
ATOM 573 C C . ASP A 1 80 ? 0.230 -15.957 -0.878 1.00 96.25 80 ASP A C 1
ATOM 575 O O . ASP A 1 80 ? 0.597 -15.245 0.059 1.00 96.25 80 ASP A O 1
ATOM 579 N N . CYS A 1 81 ? -0.827 -15.642 -1.625 1.00 94.69 81 CYS A N 1
ATOM 580 C CA . CYS A 1 81 ? -1.498 -14.354 -1.519 1.00 94.69 81 CYS A CA 1
ATOM 581 C C . CYS A 1 81 ? -2.198 -14.150 -0.164 1.00 94.69 81 CYS A C 1
ATOM 583 O O . CYS A 1 81 ? -3.129 -14.878 0.182 1.00 94.69 81 CYS A O 1
ATOM 585 N N . HIS A 1 82 ? -1.817 -13.093 0.553 1.00 91.69 82 HIS A N 1
ATOM 586 C CA . HIS A 1 82 ? -2.315 -12.730 1.880 1.00 91.69 82 HIS A CA 1
ATOM 587 C C . HIS A 1 82 ? -2.622 -11.225 1.993 1.00 91.69 82 HIS A C 1
ATOM 589 O O . HIS A 1 82 ? -2.215 -10.430 1.148 1.00 91.69 82 HIS A O 1
ATOM 595 N N . SER A 1 83 ? -3.298 -10.799 3.062 1.00 91.25 83 SER A N 1
ATOM 596 C CA . SER A 1 83 ? -3.689 -9.392 3.263 1.00 91.25 83 SER A CA 1
ATOM 597 C C . SER A 1 83 ? -2.558 -8.443 3.698 1.00 91.25 83 SER A C 1
ATOM 599 O O . SER A 1 83 ? -2.805 -7.243 3.797 1.00 91.25 83 SER A O 1
ATOM 601 N N . GLY A 1 84 ? -1.346 -8.941 3.971 1.00 91.69 84 GLY A N 1
ATOM 602 C CA . GLY A 1 84 ? -0.196 -8.126 4.388 1.00 91.69 84 GLY A CA 1
ATOM 603 C C . GLY A 1 84 ? 0.196 -7.055 3.361 1.00 91.69 84 GLY A C 1
ATOM 604 O O . GLY A 1 84 ? 0.182 -7.297 2.154 1.00 91.69 84 GLY A O 1
ATOM 605 N N . GLU A 1 85 ? 0.540 -5.857 3.840 1.00 94.56 85 GLU A N 1
ATOM 606 C CA . GLU A 1 85 ? 0.817 -4.678 3.001 1.00 94.56 85 GLU A CA 1
ATOM 607 C C . GLU A 1 85 ? 2.088 -4.806 2.138 1.00 94.56 85 GLU A C 1
ATOM 609 O O . GLU A 1 85 ? 2.217 -4.108 1.136 1.00 94.56 85 GLU A O 1
ATOM 614 N N . ASN A 1 86 ? 2.974 -5.749 2.466 1.00 96.81 86 ASN A N 1
ATOM 615 C CA . ASN A 1 86 ? 4.135 -6.169 1.668 1.00 96.81 86 ASN A CA 1
ATOM 616 C C . ASN A 1 86 ? 3.771 -6.849 0.332 1.00 96.81 86 ASN A C 1
ATOM 618 O O . ASN A 1 86 ? 4.625 -6.953 -0.544 1.00 96.81 86 ASN A O 1
ATOM 622 N N . GLN A 1 87 ? 2.511 -7.270 0.156 1.00 98.31 87 GLN A N 1
ATOM 623 C CA . GLN A 1 87 ? 1.950 -7.730 -1.125 1.00 98.31 87 GLN A CA 1
ATOM 624 C C . GLN A 1 87 ? 0.997 -6.712 -1.773 1.00 98.31 87 GLN A C 1
ATOM 626 O O . GLN A 1 87 ? 0.383 -7.003 -2.805 1.00 98.31 87 GLN A O 1
ATOM 631 N N . GLN A 1 88 ? 0.817 -5.536 -1.165 1.00 97.38 88 GLN A N 1
ATOM 632 C CA . GLN A 1 88 ? -0.064 -4.492 -1.679 1.00 97.38 88 GLN A CA 1
ATOM 633 C C . GLN A 1 88 ? 0.760 -3.396 -2.354 1.00 97.38 88 GLN A C 1
ATOM 635 O O . GLN A 1 88 ? 1.616 -2.766 -1.737 1.00 97.38 88 GLN A O 1
ATOM 640 N N . TRP A 1 89 ? 0.456 -3.126 -3.619 1.00 97.94 89 TRP A N 1
ATOM 641 C CA . TRP A 1 89 ? 1.238 -2.232 -4.462 1.00 97.94 89 TRP A CA 1
ATOM 642 C C . TRP A 1 89 ? 0.385 -1.074 -4.991 1.00 97.94 89 TRP A C 1
ATOM 644 O O . TRP A 1 89 ? -0.684 -1.270 -5.579 1.00 97.94 89 TRP A O 1
ATOM 654 N N . SER A 1 90 ? 0.869 0.151 -4.804 1.00 96.38 90 SER A N 1
ATOM 655 C CA . SER A 1 90 ? 0.371 1.343 -5.490 1.00 96.38 90 SER A CA 1
ATOM 656 C C . SER A 1 90 ? 1.038 1.456 -6.855 1.00 96.38 90 SER A C 1
ATOM 658 O O . SER A 1 90 ? 2.260 1.526 -6.947 1.00 96.38 90 SER A O 1
ATOM 660 N N . VAL A 1 91 ? 0.239 1.493 -7.919 1.00 96.44 91 VAL A N 1
ATOM 661 C CA . VAL A 1 91 ? 0.725 1.739 -9.281 1.00 96.44 91 VAL A CA 1
ATOM 662 C C . VAL A 1 91 ? 0.507 3.216 -9.593 1.00 96.44 91 VAL A C 1
ATOM 664 O O . VAL A 1 91 ? -0.621 3.644 -9.828 1.00 96.44 91 VAL A O 1
ATOM 667 N N . GLU A 1 92 ? 1.578 4.004 -9.547 1.00 94.56 92 GLU A N 1
ATOM 668 C CA . GLU A 1 92 ? 1.555 5.443 -9.813 1.00 94.56 92 GLU A CA 1
ATOM 669 C C . GLU A 1 92 ? 2.092 5.760 -11.207 1.00 94.56 92 GLU A C 1
ATOM 671 O O . GLU A 1 92 ? 3.043 5.137 -11.673 1.00 94.56 92 GLU A O 1
ATOM 676 N N . ALA A 1 93 ? 1.547 6.784 -11.862 1.00 92.94 93 ALA A N 1
ATOM 677 C CA . ALA A 1 93 ? 2.073 7.246 -13.141 1.00 92.94 93 ALA A CA 1
ATOM 678 C C . ALA A 1 93 ? 3.508 7.811 -13.025 1.00 92.94 93 ALA A C 1
ATOM 680 O O . ALA A 1 93 ? 3.895 8.442 -12.032 1.00 92.94 93 ALA A O 1
ATOM 681 N N . ALA A 1 94 ? 4.277 7.608 -14.091 1.00 91.38 94 ALA A N 1
ATOM 682 C CA . ALA A 1 94 ? 5.511 8.309 -14.420 1.00 91.38 94 ALA A CA 1
ATOM 683 C C . ALA A 1 94 ? 5.367 8.959 -15.815 1.00 91.38 94 ALA A C 1
ATOM 685 O O . ALA A 1 94 ? 4.270 9.031 -16.376 1.00 91.38 94 ALA A O 1
ATOM 686 N N . ALA A 1 95 ? 6.460 9.478 -16.374 1.00 89.44 95 ALA A N 1
ATOM 687 C CA . ALA A 1 95 ? 6.448 10.060 -17.713 1.00 89.44 95 ALA A CA 1
ATOM 688 C C . ALA A 1 95 ? 6.212 8.995 -18.806 1.00 89.44 95 ALA A C 1
ATOM 690 O O . ALA A 1 95 ? 6.506 7.815 -18.621 1.00 89.44 95 ALA A O 1
ATOM 691 N N . GLU A 1 96 ? 5.721 9.431 -19.971 1.00 91.25 96 GLU A N 1
ATOM 692 C CA . GLU A 1 96 ? 5.762 8.665 -21.235 1.00 91.25 96 GLU A CA 1
ATOM 693 C C . GLU A 1 96 ? 5.049 7.292 -21.212 1.00 91.25 96 GLU A C 1
ATOM 695 O O . GLU A 1 96 ? 5.354 6.416 -22.017 1.00 91.25 96 GLU A O 1
ATOM 700 N N . GLY A 1 97 ? 4.072 7.102 -20.317 1.00 90.56 97 GLY A N 1
ATOM 701 C CA . GLY A 1 97 ? 3.303 5.853 -20.204 1.00 90.56 97 GLY A CA 1
ATOM 702 C C . GLY A 1 97 ? 3.965 4.765 -19.349 1.00 90.56 97 GLY A C 1
ATOM 703 O O . GLY A 1 97 ? 3.513 3.620 -19.363 1.00 90.56 97 GLY A O 1
ATOM 704 N N . TYR A 1 98 ? 5.015 5.115 -18.604 1.00 96.62 98 TYR A N 1
ATOM 705 C CA . TYR A 1 98 ? 5.597 4.267 -17.566 1.00 96.62 98 TYR A CA 1
ATOM 706 C C . TYR A 1 98 ? 4.931 4.510 -16.205 1.00 96.62 98 TYR A C 1
ATOM 708 O O . TYR A 1 98 ? 4.264 5.523 -15.985 1.00 96.62 98 TYR A O 1
ATOM 716 N N . TYR A 1 99 ? 5.153 3.585 -15.275 1.00 97.38 99 TYR A N 1
ATOM 717 C CA . TYR A 1 99 ? 4.606 3.590 -13.921 1.00 97.38 99 TYR A CA 1
ATOM 718 C C . TYR A 1 99 ? 5.694 3.294 -12.885 1.00 97.38 99 TYR A C 1
ATOM 720 O O . TYR A 1 99 ? 6.641 2.562 -13.165 1.00 97.38 99 TYR A O 1
ATOM 728 N N . ARG A 1 100 ? 5.536 3.817 -11.669 1.00 97.50 100 ARG A N 1
ATOM 729 C CA . ARG A 1 100 ? 6.252 3.348 -10.474 1.00 97.50 100 ARG A CA 1
ATOM 730 C C . ARG A 1 100 ? 5.322 2.404 -9.721 1.00 97.50 100 ARG A C 1
ATOM 732 O O . ARG A 1 100 ? 4.150 2.723 -9.526 1.00 97.50 100 ARG A O 1
ATOM 739 N N . ILE A 1 101 ? 5.834 1.248 -9.321 1.00 98.38 101 ILE A N 1
ATOM 740 C CA . ILE A 1 101 ? 5.087 0.230 -8.572 1.00 98.38 101 ILE A CA 1
ATOM 741 C C . ILE A 1 101 ? 5.642 0.267 -7.148 1.00 98.38 101 ILE A C 1
ATOM 743 O O . ILE A 1 101 ? 6.829 0.033 -6.964 1.00 98.38 101 ILE A O 1
ATOM 747 N N . ILE A 1 102 ? 4.831 0.656 -6.166 1.00 98.19 102 ILE A N 1
ATOM 748 C CA . ILE A 1 102 ? 5.295 1.079 -4.834 1.00 98.19 102 ILE A CA 1
ATOM 749 C C . ILE A 1 102 ? 4.665 0.202 -3.755 1.00 98.19 102 ILE A C 1
ATOM 751 O O . ILE A 1 102 ? 3.439 0.119 -3.682 1.00 98.19 102 ILE A O 1
ATOM 755 N N . ALA A 1 103 ? 5.481 -0.429 -2.911 1.00 97.94 103 ALA A N 1
ATOM 756 C CA . ALA A 1 103 ? 5.001 -1.275 -1.821 1.00 97.94 103 ALA A CA 1
ATOM 757 C C . ALA A 1 103 ? 4.326 -0.425 -0.728 1.00 97.94 103 ALA A C 1
ATOM 759 O O . ALA A 1 103 ? 4.893 0.573 -0.270 1.00 97.94 103 ALA A O 1
ATOM 760 N N . ARG A 1 104 ? 3.109 -0.798 -0.308 1.00 95.94 104 ARG A N 1
ATOM 761 C CA . ARG A 1 104 ? 2.294 -0.009 0.638 1.00 95.94 104 ARG A CA 1
ATOM 762 C C . ARG A 1 104 ? 2.912 0.066 2.035 1.00 95.94 104 ARG A C 1
ATOM 764 O O . ARG A 1 104 ? 2.818 1.120 2.654 1.00 95.94 104 ARG A O 1
ATOM 771 N N . HIS A 1 105 ? 3.571 -0.998 2.504 1.00 96.56 105 HIS A N 1
ATOM 772 C CA . HIS A 1 105 ? 4.152 -1.059 3.857 1.00 96.56 105 HIS A CA 1
ATOM 773 C C . HIS A 1 105 ? 5.384 -0.157 4.047 1.00 96.56 105 HIS A C 1
ATOM 775 O O . HIS A 1 105 ? 5.645 0.296 5.160 1.00 96.56 105 HIS A O 1
ATOM 781 N N . SER A 1 106 ? 6.158 0.087 2.983 1.00 97.31 106 SER A N 1
ATOM 782 C CA . SER A 1 106 ? 7.449 0.792 3.046 1.00 97.31 106 SER A CA 1
ATOM 783 C C . SER A 1 106 ? 7.498 2.108 2.263 1.00 97.31 106 SER A C 1
ATOM 785 O O . SER A 1 106 ? 8.409 2.908 2.480 1.00 97.31 106 SER A O 1
ATOM 787 N N . GLY A 1 107 ? 6.564 2.336 1.332 1.00 97.19 107 GLY A N 1
ATOM 788 C CA . GLY A 1 107 ? 6.588 3.478 0.411 1.00 97.19 107 GLY A CA 1
ATOM 789 C C . GLY A 1 107 ? 7.715 3.422 -0.634 1.00 97.19 107 GLY A C 1
ATOM 790 O O . GLY A 1 107 ? 8.011 4.434 -1.277 1.00 97.19 107 GLY A O 1
ATOM 791 N N . LYS A 1 108 ? 8.367 2.264 -0.801 1.00 98.38 108 LYS A N 1
ATOM 792 C CA . LYS A 1 108 ? 9.521 2.069 -1.695 1.00 98.38 108 LYS A CA 1
ATOM 793 C C . LYS A 1 108 ? 9.111 1.511 -3.054 1.00 98.38 108 LYS A C 1
ATOM 795 O O . LYS A 1 108 ? 8.140 0.765 -3.161 1.00 98.38 108 LYS A O 1
ATOM 800 N N . SER A 1 109 ? 9.853 1.890 -4.092 1.00 98.56 109 SER A N 1
ATOM 801 C CA . SER A 1 109 ? 9.595 1.452 -5.466 1.00 98.56 109 SER A CA 1
ATOM 802 C C . SER A 1 109 ? 10.176 0.066 -5.734 1.00 98.56 109 SER A C 1
ATOM 804 O O . SER A 1 109 ? 11.252 -0.269 -5.240 1.00 98.56 109 SER A O 1
ATOM 806 N N . LEU A 1 110 ? 9.472 -0.700 -6.566 1.00 98.81 110 LEU A N 1
ATOM 807 C CA . LEU A 1 110 ? 9.946 -1.902 -7.241 1.00 98.81 110 LEU A CA 1
ATOM 808 C C . LEU A 1 110 ? 11.107 -1.521 -8.169 1.00 98.81 110 LEU A C 1
ATOM 810 O O . LEU A 1 110 ? 10.941 -0.678 -9.055 1.00 98.81 110 LEU A O 1
ATOM 814 N N . ASP A 1 111 ? 12.268 -2.121 -7.944 1.00 98.81 111 ASP A N 1
ATOM 815 C CA . ASP A 1 111 ? 13.561 -1.648 -8.437 1.00 98.81 111 ASP A CA 1
ATOM 816 C C . ASP A 1 111 ? 14.378 -2.823 -9.002 1.00 98.81 111 ASP A C 1
ATOM 818 O O . ASP A 1 111 ? 14.491 -3.875 -8.369 1.00 98.81 111 ASP A O 1
ATOM 822 N N . VAL A 1 112 ? 14.933 -2.664 -10.210 1.00 98.69 112 VAL A N 1
ATOM 823 C CA . VAL A 1 112 ? 15.899 -3.627 -10.767 1.00 98.69 112 VAL A CA 1
ATOM 824 C C . VAL A 1 112 ? 17.276 -3.364 -10.165 1.00 98.69 112 VAL A C 1
ATOM 826 O O . VAL A 1 112 ? 17.864 -2.295 -10.383 1.00 98.69 112 VAL A O 1
ATOM 829 N N . ALA A 1 113 ? 17.805 -4.366 -9.458 1.00 96.31 113 ALA A N 1
ATOM 830 C CA . ALA A 1 113 ? 19.028 -4.240 -8.680 1.00 96.31 113 ALA A CA 1
ATOM 831 C C . ALA A 1 113 ? 20.228 -3.773 -9.521 1.00 96.31 113 ALA A C 1
ATOM 833 O O . ALA A 1 113 ? 20.491 -4.260 -10.625 1.00 96.31 113 ALA A O 1
ATOM 834 N N . ALA A 1 114 ? 20.966 -2.805 -8.968 1.00 95.44 114 ALA A N 1
ATOM 835 C CA . ALA A 1 114 ? 22.160 -2.195 -9.558 1.00 95.44 114 ALA A CA 1
ATOM 836 C C . ALA A 1 114 ? 21.991 -1.639 -10.994 1.00 95.44 114 ALA A C 1
ATOM 838 O O . ALA A 1 114 ? 22.990 -1.442 -11.683 1.00 95.44 114 ALA A O 1
ATOM 839 N N . VAL A 1 115 ? 20.756 -1.365 -11.449 1.00 96.50 115 VAL A N 1
ATOM 840 C CA . VAL A 1 115 ? 20.460 -0.907 -12.828 1.00 96.50 115 VAL A CA 1
ATOM 841 C C . VAL A 1 115 ? 20.934 -1.927 -13.889 1.00 96.50 115 VAL A C 1
ATOM 843 O O . VAL A 1 115 ? 21.216 -1.571 -15.032 1.00 96.50 115 VAL A O 1
ATOM 846 N N . SER A 1 116 ? 21.039 -3.214 -13.530 1.00 97.25 116 SER A N 1
ATOM 847 C CA . SER A 1 116 ? 21.555 -4.257 -14.430 1.00 97.25 116 SER A CA 1
ATOM 848 C C . SER A 1 116 ? 20.693 -4.416 -15.694 1.00 97.25 116 SER A C 1
ATOM 850 O O . SER A 1 116 ? 19.477 -4.209 -15.679 1.00 97.25 116 SER A O 1
ATOM 852 N N . LEU A 1 117 ? 21.333 -4.810 -16.798 1.00 97.88 117 LEU A N 1
ATOM 853 C CA . LEU A 1 117 ? 20.697 -5.154 -18.079 1.00 97.88 117 LEU A CA 1
ATOM 854 C C . LEU A 1 117 ? 20.607 -6.679 -18.304 1.00 97.88 117 LEU A C 1
ATOM 856 O O . LEU A 1 117 ? 20.076 -7.125 -19.328 1.00 97.88 117 LEU A O 1
ATOM 860 N N . ASP A 1 118 ? 21.132 -7.461 -17.358 1.00 97.25 118 ASP A N 1
ATOM 861 C CA . ASP A 1 118 ? 21.333 -8.904 -17.459 1.00 97.25 118 ASP A CA 1
ATOM 862 C C . ASP A 1 118 ? 20.061 -9.692 -17.120 1.00 97.25 118 ASP A C 1
ATOM 864 O O . ASP A 1 118 ? 19.222 -9.261 -16.321 1.00 97.25 118 ASP A O 1
ATOM 868 N N . ASP A 1 119 ? 19.937 -10.876 -17.713 1.00 97.81 119 ASP A N 1
ATOM 869 C CA . ASP A 1 119 ? 18.917 -11.858 -17.350 1.00 97.81 119 ASP A CA 1
ATOM 870 C C . ASP A 1 119 ? 19.161 -12.425 -15.947 1.00 97.81 119 ASP A C 1
ATOM 872 O O . ASP A 1 119 ? 20.290 -12.743 -15.572 1.00 97.81 119 ASP A O 1
ATOM 876 N N . GLY A 1 120 ? 18.090 -12.578 -15.169 1.00 92.25 120 GLY A N 1
ATOM 877 C CA . GLY A 1 120 ? 18.166 -13.077 -13.796 1.00 92.25 120 GLY A CA 1
ATOM 878 C C . GLY A 1 120 ? 18.621 -12.036 -12.769 1.00 92.25 120 GLY A C 1
ATOM 879 O O . GLY A 1 120 ? 18.789 -12.389 -11.602 1.00 92.25 120 GLY A O 1
ATOM 880 N N . ALA A 1 121 ? 18.804 -10.763 -13.151 1.00 96.25 121 ALA A N 1
ATOM 881 C CA . ALA A 1 121 ? 19.112 -9.710 -12.184 1.00 96.25 121 ALA A CA 1
ATOM 882 C C . ALA A 1 121 ? 17.960 -9.570 -11.159 1.00 96.25 121 ALA A C 1
ATOM 884 O O . ALA A 1 121 ? 16.798 -9.496 -11.581 1.00 96.25 121 ALA A O 1
ATOM 885 N N . PRO A 1 122 ? 18.241 -9.550 -9.838 1.00 96.06 122 PRO A N 1
ATOM 886 C CA . PRO A 1 122 ? 17.200 -9.527 -8.813 1.00 96.06 122 PRO A CA 1
ATOM 887 C C . PRO A 1 122 ? 16.307 -8.291 -8.870 1.00 96.06 122 PRO A C 1
ATOM 889 O O . PRO A 1 122 ? 16.766 -7.181 -9.159 1.00 96.06 122 PRO A O 1
ATOM 892 N N . ILE A 1 123 ? 15.045 -8.485 -8.500 1.00 98.81 123 ILE A N 1
ATOM 893 C CA . ILE A 1 123 ? 14.151 -7.391 -8.138 1.00 98.81 123 ILE A CA 1
ATOM 894 C C . ILE A 1 123 ? 14.208 -7.184 -6.629 1.00 98.81 123 ILE A C 1
ATOM 896 O O . ILE A 1 123 ? 14.251 -8.131 -5.841 1.00 98.81 123 ILE A O 1
ATOM 900 N N . GLN A 1 124 ? 14.217 -5.920 -6.240 1.00 98.69 124 GLN A N 1
ATOM 901 C CA . GLN A 1 124 ? 14.286 -5.456 -4.863 1.00 98.69 124 GLN A CA 1
ATOM 902 C C . GLN A 1 124 ? 13.274 -4.322 -4.660 1.00 98.69 124 GLN A C 1
ATOM 904 O O . GLN A 1 124 ? 12.722 -3.785 -5.624 1.00 98.69 124 GLN A O 1
ATOM 909 N N . GLN A 1 125 ? 13.046 -3.920 -3.411 1.00 98.44 125 GLN A N 1
ATOM 910 C CA . GLN A 1 125 ? 12.547 -2.570 -3.144 1.00 98.44 125 GLN A CA 1
ATOM 911 C C . GLN A 1 125 ? 13.721 -1.600 -2.957 1.00 98.44 125 GLN A C 1
ATOM 913 O O . GLN A 1 125 ? 14.752 -1.952 -2.370 1.00 98.44 125 GLN A O 1
ATOM 918 N N . TRP A 1 126 ? 13.541 -0.351 -3.377 1.00 98.31 126 TRP A N 1
ATOM 919 C CA . TRP A 1 126 ? 14.481 0.728 -3.083 1.00 98.31 126 TRP A CA 1
ATOM 920 C C . TRP A 1 126 ? 13.763 2.071 -2.911 1.00 98.31 126 TRP A C 1
ATOM 922 O O . TRP A 1 126 ? 12.675 2.302 -3.449 1.00 98.31 126 TRP A O 1
ATOM 932 N N . ALA A 1 127 ? 14.364 2.975 -2.140 1.00 98.44 127 ALA A N 1
ATOM 933 C CA . ALA A 1 127 ? 13.907 4.349 -1.984 1.00 98.44 127 ALA A CA 1
ATOM 934 C C . ALA A 1 127 ? 13.677 5.012 -3.355 1.00 98.44 127 ALA A C 1
ATOM 936 O O . ALA A 1 127 ? 14.544 5.001 -4.231 1.00 98.44 127 ALA A O 1
ATOM 937 N N . THR A 1 128 ? 12.490 5.587 -3.545 1.00 96.94 128 THR A N 1
ATOM 938 C CA . THR A 1 128 ? 12.065 6.145 -4.832 1.00 96.94 128 THR A CA 1
ATOM 939 C C . THR A 1 128 ? 12.937 7.343 -5.223 1.00 96.94 128 THR A C 1
ATOM 941 O O . THR A 1 128 ? 12.800 8.426 -4.657 1.00 96.94 128 THR A O 1
ATOM 944 N N . HIS A 1 129 ? 13.812 7.158 -6.214 1.00 94.06 129 HIS A N 1
ATOM 945 C CA . HIS A 1 129 ? 14.710 8.190 -6.754 1.00 94.06 129 HIS A CA 1
ATOM 946 C C . HIS A 1 129 ? 14.437 8.513 -8.233 1.00 94.06 129 HIS A C 1
ATOM 948 O O . HIS A 1 129 ? 15.159 9.301 -8.841 1.00 94.06 129 HIS A O 1
ATOM 954 N N . GLY A 1 130 ? 13.405 7.905 -8.831 1.00 90.81 130 GLY A N 1
ATOM 955 C CA . GLY A 1 130 ? 12.949 8.213 -10.192 1.00 90.81 130 GLY A CA 1
ATOM 956 C C . GLY A 1 130 ? 13.834 7.658 -11.312 1.00 90.81 130 GLY A C 1
ATOM 957 O O . GLY A 1 130 ? 13.633 8.019 -12.471 1.00 90.81 130 GLY A O 1
ATOM 958 N N . GLY A 1 131 ? 14.789 6.778 -10.991 1.00 95.75 131 GLY A N 1
ATOM 959 C CA . GLY A 1 131 ? 15.617 6.099 -11.990 1.00 95.75 131 GLY A CA 1
ATOM 960 C C . GLY A 1 131 ? 14.780 5.245 -12.944 1.00 95.75 131 GLY A C 1
ATOM 961 O O . GLY A 1 131 ? 13.681 4.807 -12.608 1.00 95.75 131 GLY A O 1
ATOM 962 N N . GLU A 1 132 ? 15.283 4.998 -14.152 1.00 97.88 132 GLU A N 1
ATOM 963 C CA . GLU A 1 132 ? 14.557 4.189 -15.142 1.00 97.88 132 GLU A CA 1
ATOM 964 C C . GLU A 1 132 ? 14.449 2.706 -14.725 1.00 97.88 132 GLU A C 1
ATOM 966 O O . GLU A 1 132 ? 13.505 2.030 -15.117 1.00 97.88 132 GLU A O 1
ATOM 971 N N . ASN A 1 133 ? 15.322 2.225 -13.831 1.00 98.44 133 ASN A N 1
ATOM 972 C CA . ASN A 1 133 ? 15.213 0.913 -13.177 1.00 98.44 133 ASN A CA 1
ATOM 973 C C . ASN A 1 133 ? 14.058 0.805 -12.155 1.00 98.44 133 ASN A C 1
ATOM 975 O O . ASN A 1 133 ? 13.783 -0.291 -11.673 1.00 98.44 133 ASN A O 1
ATOM 979 N N . GLN A 1 134 ? 13.393 1.923 -11.833 1.00 98.69 134 GLN A N 1
ATOM 980 C CA . GLN A 1 134 ? 12.189 2.004 -10.991 1.00 98.69 134 GLN A CA 1
ATOM 981 C C . GLN A 1 134 ? 10.917 2.300 -11.811 1.00 98.69 134 GLN A C 1
ATOM 983 O O . GLN A 1 134 ? 9.847 2.550 -11.249 1.00 98.69 134 GLN A O 1
ATOM 988 N N . GLN A 1 135 ? 11.030 2.327 -13.143 1.00 98.50 135 GLN A N 1
ATOM 989 C CA . GLN A 1 135 ? 9.951 2.681 -14.062 1.00 98.50 135 GLN A CA 1
ATOM 990 C C . GLN A 1 135 ? 9.569 1.482 -14.932 1.00 98.50 135 GLN A C 1
ATOM 992 O O . GLN A 1 135 ? 10.414 0.852 -15.562 1.00 98.50 135 GLN A O 1
ATOM 997 N N . TRP A 1 136 ? 8.272 1.199 -14.998 1.00 98.69 136 TRP A N 1
ATOM 998 C CA . TRP A 1 136 ? 7.726 -0.040 -15.542 1.00 98.69 136 TRP A CA 1
ATOM 999 C C . TRP A 1 136 ? 6.615 0.245 -16.556 1.00 98.69 136 TRP A C 1
ATOM 1001 O O . TRP A 1 136 ? 5.706 1.029 -16.288 1.00 98.69 136 TRP A O 1
ATOM 1011 N N . ARG A 1 137 ? 6.665 -0.391 -17.727 1.00 98.25 137 ARG A N 1
ATOM 1012 C CA . ARG A 1 137 ? 5.589 -0.394 -18.726 1.00 98.25 137 ARG A CA 1
ATOM 1013 C C . ARG A 1 137 ? 4.679 -1.592 -18.470 1.00 98.25 137 ARG A C 1
ATOM 1015 O O . ARG A 1 137 ? 5.166 -2.711 -18.329 1.00 98.25 137 ARG A O 1
ATOM 1022 N N . LEU A 1 138 ? 3.369 -1.363 -18.434 1.00 97.62 138 LEU A N 1
ATOM 1023 C CA . LEU A 1 138 ? 2.363 -2.422 -18.324 1.00 97.62 138 LEU A CA 1
ATOM 1024 C C . LEU A 1 138 ? 1.876 -2.800 -19.728 1.00 97.62 138 LEU A C 1
ATOM 1026 O O . LEU A 1 138 ? 1.029 -2.121 -20.306 1.00 97.62 138 LEU A O 1
ATOM 1030 N N . GLU A 1 139 ? 2.432 -3.866 -20.298 1.00 96.69 139 GLU A N 1
ATOM 1031 C CA . GLU A 1 139 ? 2.035 -4.373 -21.614 1.00 96.69 139 GLU A CA 1
ATOM 1032 C C . GLU A 1 139 ? 0.856 -5.344 -21.460 1.00 96.69 139 GLU A C 1
ATOM 1034 O O . GLU A 1 139 ? 1.017 -6.366 -20.791 1.00 96.69 139 GLU A O 1
ATOM 1039 N N . PRO A 1 140 ? -0.326 -5.079 -22.046 1.00 94.75 140 PRO A N 1
ATOM 1040 C CA . PRO A 1 140 ? -1.470 -5.973 -21.911 1.00 94.75 140 PRO A CA 1
ATOM 1041 C C . PRO A 1 140 ? -1.239 -7.302 -22.641 1.00 94.75 140 PRO A C 1
ATOM 1043 O O . PRO A 1 140 ? -0.783 -7.346 -23.785 1.00 94.75 140 PRO A O 1
ATOM 1046 N N . VAL A 1 141 ? -1.613 -8.386 -21.971 1.00 93.75 141 VAL A N 1
ATOM 1047 C CA . VAL A 1 141 ? -1.626 -9.768 -22.461 1.00 93.75 141 VAL A CA 1
ATOM 1048 C C . VAL A 1 141 ? -3.088 -10.244 -22.504 1.00 93.75 141 VAL A C 1
ATOM 1050 O O . VAL A 1 141 ? -4.004 -9.579 -22.015 1.00 93.75 141 VAL A O 1
ATOM 1053 N N . GLU A 1 142 ? -3.345 -11.392 -23.127 1.00 86.31 142 GLU A N 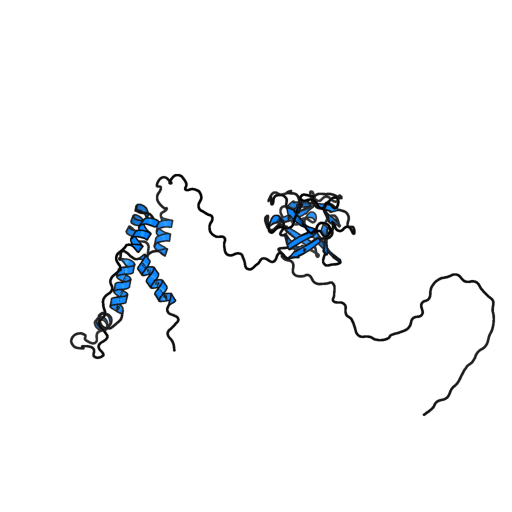1
ATOM 1054 C CA . GLU A 1 142 ? -4.663 -12.027 -23.091 1.00 86.31 142 GLU A CA 1
ATOM 1055 C C . GLU A 1 142 ? -5.195 -12.253 -21.659 1.00 86.31 142 GLU A C 1
ATOM 1057 O O . GLU A 1 142 ? -4.452 -12.346 -20.680 1.00 86.31 142 GLU A O 1
ATOM 1062 N N . SER A 1 143 ? -6.519 -12.388 -21.540 1.00 87.38 143 SER A N 1
ATOM 1063 C CA . SER A 1 143 ? -7.199 -12.745 -20.285 1.00 87.38 143 SER A CA 1
ATOM 1064 C C . SER A 1 143 ? -6.902 -11.814 -19.094 1.00 87.38 143 SER A C 1
ATOM 1066 O O . SER A 1 143 ? -6.871 -12.271 -17.954 1.00 87.38 143 SER A O 1
ATOM 1068 N N . GLY A 1 144 ? -6.668 -10.518 -19.336 1.00 88.81 144 GLY A N 1
ATOM 1069 C CA . GLY A 1 144 ? -6.522 -9.500 -18.281 1.00 88.81 144 GLY A CA 1
ATOM 1070 C C . GLY A 1 144 ? -5.197 -9.534 -17.508 1.00 88.81 144 GLY A C 1
ATOM 1071 O O . GLY A 1 144 ? -5.118 -8.974 -16.416 1.00 88.81 144 GLY A O 1
ATOM 1072 N N . HIS A 1 145 ? -4.175 -10.194 -18.053 1.00 95.31 145 HIS A N 1
ATOM 1073 C CA . HIS A 1 145 ? -2.820 -10.187 -17.500 1.00 95.31 145 HIS A CA 1
ATOM 1074 C C . HIS A 1 145 ? -1.960 -9.122 -18.190 1.00 95.31 145 HIS A C 1
ATOM 1076 O O . HIS A 1 145 ? -2.298 -8.634 -19.267 1.00 95.31 145 HIS A O 1
ATOM 1082 N N . TYR A 1 146 ? -0.821 -8.794 -17.587 1.00 97.50 146 TYR A N 1
ATOM 1083 C CA . TYR A 1 146 ? 0.155 -7.846 -18.109 1.00 97.50 146 TYR A CA 1
ATOM 1084 C C . TYR A 1 146 ? 1.560 -8.437 -18.049 1.00 97.50 146 TYR A C 1
ATOM 1086 O O . TYR A 1 146 ? 1.905 -9.118 -17.083 1.00 97.50 146 TYR A O 1
ATOM 1094 N N . ARG A 1 147 ? 2.403 -8.123 -19.033 1.00 98.19 147 ARG A N 1
ATOM 1095 C CA . ARG A 1 147 ? 3.855 -8.186 -18.852 1.00 98.19 147 ARG A CA 1
ATOM 1096 C C . ARG A 1 147 ? 4.301 -6.848 -18.272 1.00 98.19 147 ARG A C 1
ATOM 1098 O O . ARG A 1 147 ? 3.966 -5.794 -18.809 1.00 98.19 147 ARG A O 1
ATOM 1105 N N . ILE A 1 148 ? 5.040 -6.894 -17.171 1.00 98.69 148 ILE A N 1
ATOM 1106 C CA . ILE A 1 148 ? 5.539 -5.706 -16.473 1.00 98.69 148 ILE A CA 1
ATOM 1107 C C . ILE A 1 148 ? 7.002 -5.531 -16.887 1.00 98.69 148 ILE A C 1
ATOM 1109 O O . ILE A 1 148 ? 7.821 -6.387 -16.574 1.00 98.69 148 ILE A O 1
ATOM 1113 N N . VAL A 1 149 ? 7.318 -4.491 -17.663 1.00 98.81 149 VAL A N 1
ATOM 1114 C CA . VAL A 1 149 ? 8.604 -4.359 -18.376 1.00 98.81 149 VAL A CA 1
ATOM 1115 C C . VAL A 1 149 ? 9.402 -3.156 -17.881 1.00 98.81 149 VAL A C 1
ATOM 1117 O O . VAL A 1 149 ? 8.905 -2.032 -17.936 1.00 98.81 149 VAL A O 1
ATOM 1120 N N . ALA A 1 150 ? 10.638 -3.371 -17.431 1.00 98.75 150 ALA A N 1
ATOM 1121 C CA . ALA A 1 150 ? 11.516 -2.312 -16.937 1.00 98.75 150 ALA A CA 1
ATOM 1122 C C . ALA A 1 150 ? 11.940 -1.350 -18.063 1.00 98.75 150 ALA A C 1
ATOM 1124 O O . ALA A 1 150 ? 12.270 -1.768 -19.177 1.00 98.75 150 ALA A O 1
ATOM 1125 N N . ARG A 1 151 ? 11.935 -0.044 -17.774 1.00 98.44 151 ARG A N 1
ATOM 1126 C CA . ARG A 1 151 ? 12.187 1.027 -18.751 1.00 98.44 151 ARG A CA 1
ATOM 1127 C C . ARG A 1 151 ? 13.623 1.039 -19.274 1.00 98.44 151 ARG A C 1
ATOM 1129 O O . ARG A 1 151 ? 13.810 1.276 -20.463 1.00 98.44 151 ARG A O 1
ATOM 1136 N N . HIS A 1 152 ? 14.613 0.784 -18.415 1.00 98.50 152 HIS A N 1
ATOM 1137 C CA . HIS A 1 152 ? 16.039 0.866 -18.772 1.00 98.50 152 HIS A CA 1
ATOM 1138 C C . HIS A 1 152 ? 16.549 -0.358 -19.550 1.00 98.50 152 HIS A C 1
ATOM 1140 O O . HIS A 1 152 ? 17.375 -0.206 -20.446 1.00 98.50 152 HIS A O 1
ATOM 1146 N N . SER A 1 153 ? 16.072 -1.563 -19.216 1.00 98.56 153 SER A N 1
ATOM 1147 C CA . SER A 1 153 ? 16.559 -2.831 -19.782 1.00 98.56 153 SER A CA 1
ATOM 1148 C C . SER A 1 153 ? 15.652 -3.439 -20.848 1.00 98.56 153 SER A C 1
ATOM 1150 O O . SER A 1 153 ? 16.098 -4.303 -21.600 1.00 98.56 153 SER A O 1
ATOM 1152 N N . GLY A 1 154 ? 14.375 -3.044 -20.895 1.00 98.50 154 GLY A N 1
ATOM 1153 C CA . GLY A 1 154 ? 13.364 -3.691 -21.733 1.00 98.50 154 GLY A CA 1
ATOM 1154 C C . GLY A 1 154 ? 12.976 -5.105 -21.278 1.00 98.50 154 GLY A C 1
ATOM 1155 O O . GLY A 1 154 ? 12.197 -5.756 -21.973 1.00 98.50 154 GLY A O 1
ATOM 1156 N N . LYS A 1 155 ? 13.480 -5.579 -20.128 1.00 98.81 155 LYS A N 1
ATOM 1157 C CA . LYS A 1 155 ? 13.222 -6.925 -19.594 1.00 98.81 155 LYS A CA 1
ATOM 1158 C C . LYS A 1 155 ? 11.962 -6.993 -18.732 1.00 98.81 155 LYS A C 1
ATOM 1160 O O . LYS A 1 155 ? 11.529 -6.004 -18.140 1.00 98.81 155 LYS A O 1
ATOM 1165 N N . ALA A 1 156 ? 11.361 -8.175 -18.691 1.00 98.81 156 ALA A N 1
ATOM 1166 C CA . ALA A 1 156 ? 10.108 -8.474 -18.014 1.00 98.81 156 ALA A CA 1
ATOM 1167 C C . ALA A 1 156 ? 10.318 -8.899 -16.556 1.00 98.81 156 ALA A C 1
ATOM 1169 O O . ALA A 1 156 ? 11.281 -9.596 -16.254 1.00 98.81 156 ALA A O 1
ATOM 1170 N N . LEU A 1 157 ? 9.373 -8.549 -15.684 1.00 98.88 157 LEU A N 1
ATOM 1171 C CA . LEU A 1 157 ? 9.242 -9.073 -14.326 1.00 98.88 157 LEU A CA 1
ATOM 1172 C C . LEU A 1 157 ? 8.940 -10.582 -14.374 1.00 98.88 157 LEU A C 1
ATOM 1174 O O . LEU A 1 157 ? 7.909 -10.973 -14.924 1.00 98.88 157 LEU A O 1
ATOM 1178 N N . ASP A 1 158 ? 9.819 -11.411 -13.813 1.00 98.75 158 ASP A N 1
ATOM 1179 C CA . ASP A 1 158 ? 9.854 -12.865 -14.020 1.00 98.75 158 ASP A CA 1
ATOM 1180 C C . ASP A 1 158 ? 1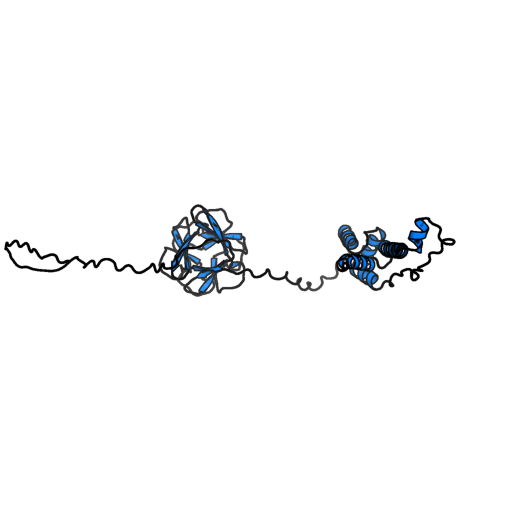0.005 -13.630 -12.691 1.00 98.75 158 ASP A C 1
ATOM 1182 O O . ASP A 1 158 ? 10.881 -13.309 -11.888 1.00 98.75 158 ASP A O 1
ATOM 1186 N N . VAL A 1 159 ? 9.172 -14.650 -12.448 1.00 98.50 159 VAL A N 1
ATOM 1187 C CA . VAL A 1 159 ? 9.396 -15.617 -11.356 1.00 98.50 159 VAL A CA 1
ATOM 1188 C C . VAL A 1 159 ? 10.416 -16.671 -11.789 1.00 98.50 159 VAL A C 1
ATOM 1190 O O . VAL A 1 159 ? 10.108 -17.584 -12.567 1.00 98.50 159 VAL A O 1
ATOM 1193 N N . SER A 1 160 ? 11.615 -16.573 -11.215 1.00 94.88 160 SER A N 1
ATOM 1194 C CA . SER A 1 160 ? 12.787 -17.344 -11.622 1.00 94.88 160 SER A CA 1
ATOM 1195 C C . SER A 1 160 ? 12.547 -18.860 -11.611 1.00 94.88 160 SER A C 1
ATOM 1197 O O . SER A 1 160 ? 11.987 -19.438 -10.674 1.00 94.88 160 SER A O 1
ATOM 1199 N N . GLY A 1 161 ? 12.971 -19.513 -12.696 1.00 92.38 161 GLY A N 1
ATOM 1200 C CA . GLY A 1 161 ? 12.854 -20.960 -12.888 1.00 92.38 161 GLY A CA 1
ATOM 1201 C C . GLY A 1 161 ? 11.425 -21.488 -13.069 1.00 92.38 161 GLY A C 1
ATOM 1202 O O . GLY A 1 161 ? 11.249 -22.703 -13.054 1.00 92.38 161 GLY A O 1
ATOM 1203 N N . VAL A 1 162 ? 10.414 -20.617 -13.230 1.00 92.62 162 VAL A N 1
ATOM 1204 C CA . VAL A 1 162 ? 8.981 -20.993 -13.250 1.00 92.62 162 VAL A CA 1
ATOM 1205 C C . VAL A 1 162 ? 8.560 -21.712 -11.953 1.00 92.62 162 VAL A C 1
ATOM 1207 O O . VAL A 1 162 ? 7.645 -22.530 -11.940 1.00 92.62 162 VAL A O 1
ATOM 1210 N N . SER A 1 163 ? 9.244 -21.425 -10.840 1.00 91.88 163 SER A N 1
ATOM 1211 C CA . SER A 1 163 ? 8.992 -22.080 -9.553 1.00 91.88 163 SER A CA 1
ATOM 1212 C C . SER A 1 163 ? 7.575 -21.803 -9.040 1.00 91.88 163 SER A C 1
ATOM 1214 O O . SER A 1 163 ? 7.051 -20.703 -9.216 1.00 91.88 163 SER A O 1
ATOM 1216 N N . GLU A 1 164 ? 6.965 -22.766 -8.350 1.00 91.62 164 GLU A N 1
ATOM 1217 C CA . GLU A 1 164 ? 5.678 -22.605 -7.650 1.00 91.62 164 GLU A CA 1
ATOM 1218 C C . GLU A 1 164 ? 5.854 -22.427 -6.126 1.00 91.62 164 GLU A C 1
ATOM 1220 O O . GLU A 1 164 ? 4.876 -22.224 -5.406 1.00 91.62 164 GLU A O 1
ATOM 1225 N N . GLU A 1 165 ? 7.101 -22.452 -5.640 1.00 87.50 165 GLU A N 1
ATOM 1226 C CA . GLU A 1 165 ? 7.456 -22.375 -4.218 1.00 87.50 165 GLU A CA 1
ATOM 1227 C C . GLU A 1 165 ? 7.388 -20.951 -3.648 1.00 87.50 165 GLU A C 1
ATOM 1229 O O . GLU A 1 165 ? 7.717 -19.966 -4.319 1.00 87.50 165 GLU A O 1
ATOM 1234 N N . ASN A 1 166 ? 7.026 -20.850 -2.368 1.00 86.56 166 ASN A N 1
ATOM 1235 C CA . ASN A 1 166 ? 7.149 -19.617 -1.587 1.00 86.56 166 ASN A CA 1
ATOM 1236 C C . ASN A 1 166 ? 8.626 -19.232 -1.416 1.00 86.56 166 ASN A C 1
ATOM 1238 O O . ASN A 1 166 ? 9.464 -20.089 -1.137 1.00 86.56 166 ASN A O 1
ATOM 1242 N N . GLY A 1 167 ? 8.952 -17.948 -1.582 1.00 84.44 167 GLY A N 1
ATOM 1243 C CA . GLY A 1 167 ? 10.341 -17.475 -1.528 1.00 84.44 167 GLY A CA 1
ATOM 1244 C C . GLY A 1 167 ? 11.134 -17.681 -2.821 1.00 84.44 167 GLY A C 1
ATOM 1245 O O . GLY A 1 167 ? 12.340 -17.436 -2.838 1.00 84.44 167 GLY A O 1
ATOM 1246 N N . ALA A 1 168 ? 10.494 -18.102 -3.919 1.00 91.62 168 ALA A N 1
ATOM 1247 C CA . ALA A 1 168 ? 11.145 -18.064 -5.224 1.00 91.62 168 ALA A CA 1
ATOM 1248 C C . ALA A 1 168 ? 11.401 -16.608 -5.651 1.00 91.62 168 ALA A C 1
ATOM 1250 O O . ALA A 1 168 ? 10.510 -15.758 -5.579 1.00 91.62 168 ALA A O 1
ATOM 1251 N N . TRP A 1 169 ? 12.632 -16.340 -6.090 1.00 92.12 169 TRP A N 1
ATOM 1252 C CA . TRP A 1 169 ? 13.108 -15.009 -6.459 1.00 92.12 169 TRP A CA 1
ATOM 1253 C C . TRP A 1 169 ? 12.356 -14.449 -7.662 1.00 92.12 169 TRP A C 1
ATOM 1255 O O . TRP A 1 169 ? 12.185 -15.142 -8.669 1.00 92.12 169 TRP A O 1
ATOM 1265 N N . VAL A 1 170 ? 11.992 -13.169 -7.584 1.00 98.56 170 VAL A N 1
ATOM 1266 C CA . VAL A 1 170 ? 11.559 -12.404 -8.753 1.00 98.56 170 VAL A CA 1
ATOM 1267 C C . VAL A 1 170 ? 12.769 -11.671 -9.327 1.00 98.56 170 VAL A C 1
ATOM 1269 O O . VAL A 1 170 ? 13.553 -11.044 -8.611 1.00 98.56 170 VAL A O 1
ATOM 1272 N N . THR A 1 171 ? 12.943 -11.794 -10.636 1.00 98.69 171 THR A N 1
ATOM 1273 C CA . THR A 1 171 ? 14.064 -11.251 -11.409 1.00 98.69 171 THR A CA 1
ATOM 1274 C C . THR A 1 171 ? 13.540 -10.438 -12.591 1.00 98.69 171 THR A C 1
ATOM 1276 O O . THR A 1 171 ? 12.340 -10.434 -12.870 1.00 98.69 171 THR A O 1
ATOM 1279 N N . GLN A 1 172 ? 14.426 -9.758 -13.319 1.00 98.12 172 GLN A N 1
ATOM 1280 C CA . GLN A 1 172 ? 14.135 -9.414 -14.713 1.00 98.12 172 GLN A CA 1
ATOM 1281 C C . GLN A 1 172 ? 14.588 -10.550 -15.646 1.00 98.12 172 GLN A C 1
ATOM 1283 O O . GLN A 1 172 ? 15.600 -11.203 -15.374 1.00 98.12 172 GLN A O 1
ATOM 1288 N N . TYR A 1 173 ? 13.886 -10.771 -16.755 1.00 98.50 173 TYR A N 1
ATOM 1289 C CA . TYR A 1 173 ? 14.308 -11.697 -17.812 1.00 98.50 173 TYR A CA 1
ATOM 1290 C C . TYR A 1 173 ? 13.823 -11.233 -19.195 1.00 98.50 173 TYR A C 1
ATOM 1292 O O . TYR A 1 173 ? 12.882 -10.443 -19.302 1.00 98.50 173 TYR A O 1
ATOM 1300 N N . GLU A 1 174 ? 14.464 -11.696 -20.264 1.00 98.56 174 GLU A N 1
ATOM 1301 C CA . GLU A 1 174 ? 14.095 -11.394 -21.649 1.00 98.56 174 GLU A CA 1
ATOM 1302 C C . GLU A 1 174 ? 12.591 -11.671 -21.920 1.00 98.56 174 GLU A C 1
ATOM 1304 O O . GLU A 1 174 ? 12.081 -12.738 -21.550 1.00 98.56 174 GLU A O 1
ATOM 1309 N N . PRO A 1 175 ? 11.838 -10.736 -22.541 1.00 98.19 175 PRO A N 1
ATOM 1310 C CA . PRO A 1 175 ? 10.395 -10.878 -22.734 1.00 98.19 175 PRO A CA 1
ATOM 1311 C C . PRO A 1 175 ? 9.991 -12.099 -23.573 1.00 98.19 175 PRO A C 1
ATOM 1313 O O . PRO A 1 175 ? 10.233 -12.168 -24.777 1.00 98.19 175 PRO A O 1
ATOM 1316 N N . HIS A 1 176 ? 9.268 -13.034 -22.958 1.00 96.12 176 HIS A N 1
ATOM 1317 C CA . HIS A 1 176 ? 8.793 -14.255 -23.608 1.00 96.12 176 HIS A CA 1
ATOM 1318 C C . HIS A 1 176 ? 7.292 -14.518 -23.379 1.00 96.12 176 HIS A C 1
ATOM 1320 O O . HIS A 1 176 ? 6.556 -13.665 -22.872 1.00 96.12 176 HIS A O 1
ATOM 1326 N N . ALA A 1 177 ? 6.816 -15.690 -23.809 1.00 94.38 177 ALA A N 1
ATOM 1327 C CA . ALA A 1 177 ? 5.418 -16.124 -23.696 1.00 94.38 177 ALA A CA 1
ATOM 1328 C C . ALA A 1 177 ? 5.122 -16.980 -22.443 1.00 94.38 177 ALA A C 1
ATOM 1330 O O . ALA A 1 177 ? 3.982 -17.403 -22.255 1.00 94.38 177 ALA A O 1
ATOM 1331 N N . GLY A 1 178 ? 6.121 -17.243 -21.590 1.00 96.38 178 GLY A N 1
ATOM 1332 C CA . GLY A 1 178 ? 5.945 -17.977 -20.333 1.00 96.38 178 GLY A CA 1
ATOM 1333 C C . GLY A 1 178 ? 4.979 -17.280 -19.367 1.00 96.38 178 GLY A C 1
ATOM 1334 O O . GLY A 1 178 ? 4.864 -16.052 -19.351 1.00 96.38 178 GLY A O 1
ATOM 1335 N N . ALA A 1 179 ? 4.248 -18.067 -18.575 1.00 96.69 179 ALA A N 1
ATOM 1336 C CA . ALA A 1 179 ? 3.246 -17.562 -17.630 1.00 96.69 179 ALA A CA 1
ATOM 1337 C C . ALA A 1 179 ? 3.863 -16.950 -16.350 1.00 96.69 179 ALA A C 1
ATOM 1339 O O . ALA A 1 179 ? 3.220 -16.130 -15.700 1.00 96.69 179 ALA A O 1
ATOM 1340 N N . ASN A 1 180 ? 5.130 -17.256 -16.060 1.00 97.94 180 ASN A N 1
ATOM 1341 C CA . ASN A 1 180 ? 5.977 -16.635 -15.031 1.00 97.94 180 ASN A CA 1
ATOM 1342 C C . ASN A 1 180 ? 6.277 -15.139 -15.264 1.00 97.94 180 ASN A C 1
ATOM 1344 O O . ASN A 1 180 ? 6.737 -14.474 -14.342 1.00 97.94 180 ASN A O 1
ATOM 1348 N N . GLN A 1 181 ? 6.000 -14.605 -16.463 1.00 98.69 181 GLN A N 1
ATOM 1349 C CA . GLN A 1 181 ? 6.108 -13.172 -16.793 1.00 98.69 181 GLN A CA 1
ATOM 1350 C C . GLN A 1 181 ? 4.750 -12.460 -16.926 1.00 98.69 181 GLN A C 1
ATOM 1352 O O . GLN A 1 181 ? 4.685 -11.316 -17.385 1.00 98.69 181 GLN A O 1
ATOM 1357 N N . GLN A 1 182 ? 3.647 -13.138 -16.599 1.00 98.31 182 GLN A N 1
ATOM 1358 C CA . GLN A 1 182 ? 2.291 -12.638 -16.832 1.00 98.31 182 GLN A CA 1
ATOM 1359 C C . GLN A 1 182 ? 1.597 -12.387 -15.498 1.00 98.31 182 GLN A C 1
ATOM 1361 O O . GLN A 1 182 ? 1.352 -13.316 -14.736 1.00 98.31 182 GLN A O 1
ATOM 1366 N N . TRP A 1 183 ? 1.260 -11.130 -15.233 1.00 98.50 183 TRP A N 1
ATOM 1367 C CA . TRP A 1 183 ? 0.816 -10.654 -13.928 1.00 98.50 183 TRP A CA 1
ATOM 1368 C C . TRP A 1 183 ? -0.585 -10.046 -14.017 1.00 98.50 183 TRP A C 1
ATOM 1370 O O . TRP A 1 183 ? -0.828 -9.133 -14.805 1.00 98.50 183 TRP A O 1
ATOM 1380 N N . MET A 1 184 ? -1.519 -10.533 -13.207 1.00 97.06 184 MET A N 1
ATOM 1381 C CA . MET A 1 184 ? -2.826 -9.911 -13.011 1.00 97.06 184 MET A CA 1
ATOM 1382 C C . MET A 1 184 ? -2.724 -8.874 -11.891 1.00 97.06 184 MET A C 1
ATOM 1384 O O . MET A 1 184 ? -2.367 -9.210 -10.763 1.00 97.06 184 MET A O 1
ATOM 1388 N N . LEU A 1 185 ? -3.082 -7.622 -12.179 1.00 95.75 185 LEU A N 1
ATOM 1389 C CA . LEU A 1 185 ? -3.253 -6.585 -11.160 1.00 95.75 185 LEU A CA 1
ATOM 1390 C C . LEU A 1 185 ? -4.632 -6.777 -10.510 1.00 95.75 185 LEU A C 1
ATOM 1392 O O . LEU A 1 185 ? -5.622 -6.193 -10.947 1.00 95.75 185 LEU A O 1
ATOM 1396 N N . ARG A 1 186 ? -4.714 -7.630 -9.483 1.00 94.00 186 ARG A N 1
ATOM 1397 C CA . ARG A 1 186 ? -5.946 -7.853 -8.713 1.00 94.00 186 ARG A CA 1
ATOM 1398 C C . ARG A 1 186 ? -6.173 -6.653 -7.786 1.00 94.00 186 ARG A C 1
ATOM 1400 O O . ARG A 1 186 ? -5.331 -6.437 -6.913 1.00 94.00 186 ARG A O 1
ATOM 1407 N N . PRO A 1 187 ? -7.271 -5.884 -7.919 1.00 92.19 187 PRO A N 1
ATOM 1408 C CA . PRO A 1 187 ? -7.561 -4.801 -6.988 1.00 92.19 187 PRO A CA 1
ATOM 1409 C C . PRO A 1 187 ? -7.696 -5.363 -5.575 1.00 92.19 187 PRO A C 1
ATOM 1411 O O . PRO A 1 187 ? -8.481 -6.286 -5.342 1.00 92.19 187 PRO A O 1
ATOM 1414 N N . VAL A 1 188 ? -6.949 -4.800 -4.633 1.00 89.12 188 VAL A N 1
ATOM 1415 C CA . VAL A 1 188 ? -7.243 -4.981 -3.216 1.00 89.12 188 VAL A CA 1
ATOM 1416 C C . VAL A 1 188 ? -8.333 -3.966 -2.914 1.00 89.12 188 VAL A C 1
ATOM 1418 O O . VAL A 1 188 ? -8.097 -2.763 -2.859 1.00 89.12 188 VAL A O 1
ATOM 1421 N N . THR A 1 189 ? -9.568 -4.444 -2.795 1.00 72.06 189 THR A N 1
ATOM 1422 C CA . THR A 1 189 ? -10.656 -3.602 -2.309 1.00 72.06 189 THR A CA 1
ATOM 1423 C C . THR A 1 189 ? -10.407 -3.330 -0.832 1.00 72.06 189 THR A C 1
ATOM 1425 O O . THR A 1 189 ? -10.790 -4.143 0.014 1.00 72.06 189 THR A O 1
ATOM 1428 N N . ASP A 1 190 ? -9.776 -2.192 -0.535 1.00 57.94 190 ASP A N 1
ATOM 1429 C CA . ASP A 1 190 ? -9.908 -1.545 0.767 1.00 57.94 190 ASP A CA 1
ATOM 1430 C C . ASP A 1 190 ? -11.418 -1.516 1.079 1.00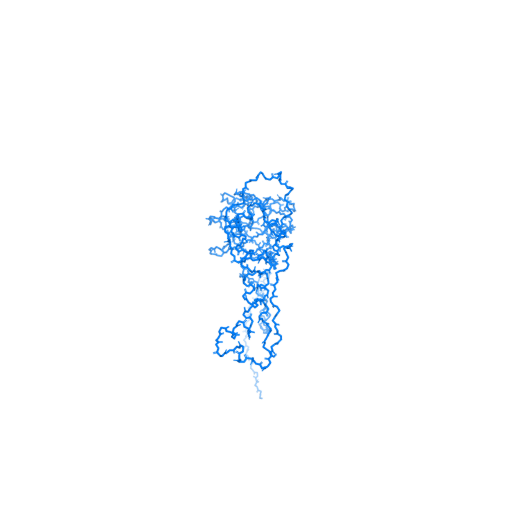 57.94 190 ASP A C 1
ATOM 1432 O O . ASP A 1 190 ? -12.221 -0.981 0.307 1.00 57.94 190 ASP A O 1
ATOM 1436 N N . GLY A 1 191 ? -11.829 -2.202 2.149 1.00 45.75 191 GLY A N 1
ATOM 1437 C CA . GLY A 1 191 ? -13.227 -2.216 2.574 1.00 45.75 191 GLY A CA 1
ATOM 1438 C C . GLY A 1 191 ? -13.677 -0.827 3.048 1.00 45.75 191 GLY A C 1
ATOM 1439 O O . GLY A 1 191 ? -12.880 0.117 3.049 1.00 45.75 191 GLY A O 1
ATOM 1440 N N . PRO A 1 192 ? -14.919 -0.672 3.553 1.00 39.06 192 PRO A N 1
ATOM 1441 C CA . PRO A 1 192 ? -15.150 0.407 4.511 1.00 39.06 192 PRO A CA 1
ATOM 1442 C C . PRO A 1 192 ? -14.046 0.303 5.579 1.00 39.06 192 PRO A C 1
ATOM 1444 O O . PRO A 1 192 ? -13.802 -0.814 6.052 1.00 39.06 192 PRO A O 1
ATOM 1447 N N . PRO A 1 193 ? -13.319 1.397 5.883 1.00 42.91 193 PRO A N 1
ATOM 1448 C CA . PRO A 1 193 ? -12.085 1.317 6.655 1.00 42.91 193 PRO A CA 1
ATOM 1449 C C . PRO A 1 193 ? -12.358 0.571 7.961 1.00 42.91 193 PRO A C 1
ATOM 1451 O O . PRO A 1 193 ? -13.391 0.843 8.587 1.00 42.91 193 PRO A O 1
ATOM 1454 N N . PRO A 1 194 ? -11.498 -0.392 8.349 1.00 44.88 194 PRO A N 1
ATOM 1455 C CA . PRO A 1 194 ? -11.761 -1.212 9.520 1.00 44.88 194 PRO A CA 1
ATOM 1456 C C . PRO A 1 194 ? -12.020 -0.288 10.715 1.00 44.88 194 PRO A C 1
ATOM 1458 O O . PRO A 1 194 ? -11.293 0.700 10.874 1.00 44.88 194 PRO A O 1
ATOM 1461 N N . PRO A 1 195 ? -13.056 -0.559 11.536 1.00 43.69 195 PRO A N 1
ATOM 1462 C CA . PRO A 1 195 ? -13.282 0.232 12.737 1.00 43.69 195 PRO A CA 1
ATOM 1463 C C . PRO A 1 195 ? -11.976 0.250 13.541 1.00 43.69 195 PRO A C 1
ATOM 1465 O O . PRO A 1 195 ? -11.303 -0.787 13.592 1.00 43.69 195 PRO A O 1
ATOM 1468 N N . PRO A 1 196 ? -11.584 1.410 14.106 1.00 48.84 196 PRO A N 1
ATOM 1469 C CA . PRO A 1 196 ? -10.271 1.573 14.716 1.00 48.84 196 PRO A CA 1
ATOM 1470 C C . PRO A 1 196 ? -10.033 0.430 15.706 1.00 48.84 196 PRO A C 1
ATOM 1472 O O . PRO A 1 196 ? -10.956 0.098 16.460 1.00 48.84 196 PRO A O 1
ATOM 1475 N N . PRO A 1 197 ? -8.852 -0.216 15.664 1.00 46.78 197 PRO A N 1
ATOM 1476 C CA . PRO A 1 197 ? -8.625 -1.444 16.407 1.00 46.78 197 PRO A CA 1
ATOM 1477 C C . PRO A 1 197 ? -8.938 -1.210 17.888 1.00 46.78 197 PRO A C 1
ATOM 1479 O O . PRO A 1 197 ? -8.589 -0.145 18.414 1.00 46.78 197 PRO A O 1
ATOM 1482 N N . PRO A 1 198 ? -9.593 -2.170 18.571 1.00 54.41 198 PRO A N 1
ATOM 1483 C CA . PRO A 1 198 ? -9.782 -2.059 20.008 1.00 54.41 198 PRO A CA 1
ATOM 1484 C C . PRO A 1 198 ? -8.407 -1.836 20.654 1.00 54.41 198 PRO A C 1
ATOM 1486 O O . PRO A 1 198 ? -7.432 -2.459 20.214 1.00 54.41 198 PRO A O 1
ATOM 1489 N N . PRO A 1 199 ? -8.297 -0.935 21.649 1.00 56.25 199 PRO A N 1
ATOM 1490 C CA . PRO A 1 199 ? -7.016 -0.641 22.272 1.00 56.25 199 PRO A CA 1
ATOM 1491 C C . PRO A 1 199 ? -6.379 -1.945 22.771 1.00 56.25 199 PRO A C 1
ATOM 1493 O O . PRO A 1 199 ? -7.107 -2.836 23.225 1.00 56.25 199 PRO A O 1
ATOM 1496 N N . PRO A 1 200 ? -5.046 -2.089 22.659 1.00 57.34 200 PRO A N 1
ATOM 1497 C CA . PRO A 1 200 ? -4.382 -3.331 23.020 1.00 57.34 200 PRO A CA 1
ATOM 1498 C C . PRO A 1 200 ? -4.712 -3.703 24.472 1.00 57.34 200 PRO A C 1
ATOM 1500 O O . PRO A 1 200 ? -4.849 -2.801 25.308 1.00 57.34 200 PRO A O 1
ATOM 1503 N N . PRO A 1 201 ? -4.816 -5.006 24.801 1.00 60.25 201 PRO A N 1
ATOM 1504 C CA . PRO A 1 201 ? -4.891 -5.412 26.197 1.00 60.25 201 PRO A CA 1
ATOM 1505 C C . PRO A 1 201 ? -3.696 -4.792 26.934 1.00 60.25 201 PRO A C 1
ATOM 1507 O O . PRO A 1 201 ? -2.588 -4.791 26.382 1.00 60.25 201 PRO A O 1
ATOM 1510 N N . PRO A 1 202 ? -3.899 -4.218 28.133 1.00 55.62 202 PRO A N 1
ATOM 1511 C CA . PRO A 1 202 ? -2.826 -3.528 28.829 1.00 55.62 202 PRO A CA 1
ATOM 1512 C C . PRO A 1 202 ? -1.647 -4.486 29.041 1.00 55.62 202 PRO A C 1
ATOM 1514 O O . PRO A 1 202 ? -1.868 -5.684 29.258 1.00 55.62 202 PRO A O 1
ATOM 1517 N N . PRO A 1 203 ? -0.395 -3.990 28.994 1.00 56.69 203 PRO A N 1
ATOM 1518 C CA . PRO A 1 203 ? 0.740 -4.804 29.402 1.00 56.69 203 PRO A CA 1
ATOM 1519 C C . PRO A 1 203 ? 0.499 -5.336 30.825 1.00 56.69 203 PRO A C 1
ATOM 1521 O O . PRO A 1 203 ? -0.196 -4.670 31.605 1.00 56.69 203 PRO A O 1
ATOM 1524 N N . PRO A 1 204 ? 1.074 -6.499 31.201 1.00 58.50 204 PRO A N 1
ATOM 1525 C CA . PRO A 1 204 ? 1.083 -6.908 32.602 1.00 58.50 204 PRO A CA 1
ATOM 1526 C C . PRO A 1 204 ? 1.606 -5.722 33.421 1.00 58.50 204 PRO A C 1
ATOM 1528 O O . PRO A 1 204 ? 2.614 -5.132 33.015 1.00 58.50 204 PRO A O 1
ATOM 1531 N N . PRO A 1 205 ? 0.891 -5.302 34.482 1.00 49.50 205 PRO A N 1
ATOM 1532 C CA . PRO A 1 205 ? 1.083 -3.981 35.057 1.00 49.50 205 PRO A CA 1
ATOM 1533 C C . PRO A 1 205 ? 2.553 -3.800 35.438 1.00 49.50 205 PRO A C 1
ATOM 1535 O O . PRO A 1 205 ? 3.110 -4.685 36.099 1.00 49.50 205 PRO A O 1
ATOM 1538 N N . PRO A 1 206 ? 3.205 -2.698 35.013 1.00 49.53 206 PRO A N 1
ATOM 1539 C CA . PRO A 1 206 ? 4.561 -2.425 35.460 1.00 49.53 206 PRO A CA 1
ATOM 1540 C C . PRO A 1 206 ? 4.573 -2.418 36.995 1.00 49.53 206 PRO A C 1
ATOM 1542 O O . PRO A 1 206 ? 3.567 -2.022 37.598 1.00 49.53 206 PRO A O 1
ATOM 1545 N N . PRO A 1 207 ? 5.675 -2.847 37.645 1.00 52.09 207 PRO A N 1
ATOM 1546 C CA . PRO A 1 207 ? 5.803 -2.697 39.092 1.00 52.09 207 PRO A CA 1
ATOM 1547 C C . PRO A 1 207 ? 5.469 -1.239 39.435 1.00 52.09 207 PRO A C 1
ATOM 1549 O O . PRO A 1 207 ? 5.981 -0.352 38.745 1.00 52.09 207 PRO A O 1
ATOM 1552 N N . PRO A 1 208 ? 4.542 -1.002 40.384 1.00 46.66 208 PRO A N 1
ATOM 1553 C CA . PRO A 1 208 ? 3.759 0.227 40.434 1.00 46.66 208 PRO A CA 1
ATOM 1554 C C . PRO A 1 208 ? 4.688 1.441 40.399 1.00 46.66 208 PRO A C 1
ATOM 1556 O O . PRO A 1 208 ? 5.621 1.488 41.208 1.00 46.66 208 PRO A O 1
ATOM 1559 N N . PRO A 1 209 ? 4.493 2.374 39.446 1.00 46.69 209 PRO A N 1
ATOM 1560 C CA . PRO A 1 209 ? 5.428 3.466 39.247 1.00 46.69 209 PRO A CA 1
ATOM 1561 C C . PRO A 1 209 ? 5.575 4.244 40.551 1.00 46.69 209 PRO A C 1
ATOM 1563 O O . PRO A 1 209 ? 4.579 4.613 41.178 1.00 46.69 209 PRO A O 1
ATOM 1566 N N . SER A 1 210 ? 6.824 4.476 40.960 1.00 50.31 210 SER A N 1
ATOM 1567 C CA . SER A 1 210 ? 7.129 5.357 42.086 1.00 50.31 210 SER A CA 1
ATOM 1568 C C . SER A 1 210 ? 6.407 6.696 41.881 1.00 50.31 210 SER A C 1
ATOM 1570 O O . SER A 1 210 ? 6.386 7.181 40.748 1.00 50.31 210 SER A O 1
ATOM 1572 N N . PRO A 1 211 ? 5.788 7.278 42.925 1.00 48.47 211 PRO A N 1
ATOM 1573 C CA . PRO A 1 211 ? 4.805 8.344 42.758 1.00 48.47 211 PRO A CA 1
ATOM 1574 C C . PRO A 1 211 ? 5.451 9.693 42.410 1.00 48.47 211 PRO A C 1
ATOM 1576 O O . PRO A 1 211 ? 5.593 10.567 43.264 1.00 48.47 211 PRO A O 1
ATOM 1579 N N . ASP A 1 212 ? 5.792 9.872 41.136 1.00 43.97 212 ASP A N 1
ATOM 1580 C CA . ASP A 1 212 ? 5.970 11.186 40.525 1.00 43.97 212 ASP A CA 1
ATOM 1581 C C . ASP A 1 212 ? 4.595 11.755 40.115 1.00 43.97 212 ASP A C 1
ATOM 1583 O O . ASP A 1 212 ? 3.749 11.029 39.582 1.00 43.97 212 ASP A O 1
ATOM 1587 N N . PRO A 1 213 ? 4.321 13.045 40.383 1.00 50.22 213 PRO A N 1
ATOM 1588 C CA . PRO A 1 213 ? 2.984 13.608 40.244 1.00 50.22 213 PRO A CA 1
ATOM 1589 C C . PRO A 1 213 ? 2.567 13.755 38.778 1.00 50.22 213 PRO A C 1
ATOM 1591 O O . PRO A 1 213 ? 3.357 14.176 37.931 1.00 50.22 213 PRO A O 1
ATOM 1594 N N . ALA A 1 214 ? 1.281 13.509 38.502 1.00 51.75 214 ALA A N 1
ATOM 1595 C CA . ALA A 1 214 ? 0.676 13.787 37.202 1.00 51.75 214 ALA A CA 1
ATOM 1596 C C . ALA A 1 214 ? 0.996 15.227 36.760 1.00 51.75 214 ALA A C 1
ATOM 1598 O O . ALA A 1 214 ? 0.728 16.192 37.487 1.00 51.75 214 ALA A O 1
ATOM 1599 N N . GLY A 1 215 ? 1.600 15.360 35.575 1.00 61.38 215 GLY A N 1
ATOM 1600 C CA . GLY A 1 215 ? 2.108 16.633 35.074 1.00 61.38 215 GLY A CA 1
ATOM 1601 C C . GLY A 1 215 ? 1.020 17.706 35.067 1.00 61.38 215 GLY A C 1
ATOM 1602 O O . GLY A 1 215 ? -0.124 17.436 34.704 1.00 61.38 215 GLY A O 1
ATOM 1603 N N . SER A 1 216 ? 1.370 18.939 35.457 1.00 65.88 216 SER A N 1
ATOM 1604 C CA . SER A 1 216 ? 0.400 20.029 35.667 1.00 65.88 216 SER A CA 1
ATOM 1605 C C . SER A 1 216 ? -0.606 20.210 34.523 1.00 65.88 216 SER A C 1
ATOM 1607 O O . SER A 1 216 ? -1.758 20.545 34.784 1.00 65.88 216 SER A O 1
ATOM 1609 N N . ALA A 1 217 ? -0.175 19.978 33.280 1.00 75.50 217 ALA A N 1
ATOM 1610 C CA . ALA A 1 217 ? -1.002 20.084 32.084 1.00 75.50 217 ALA A CA 1
ATOM 1611 C C . ALA A 1 217 ? -2.075 18.986 31.970 1.00 75.50 217 ALA A C 1
ATOM 1613 O O . ALA A 1 217 ? -3.175 19.280 31.517 1.00 75.50 217 ALA A O 1
ATOM 1614 N N . ASP A 1 218 ? -1.805 17.749 32.396 1.00 84.44 218 ASP A N 1
ATOM 1615 C CA . ASP A 1 218 ? -2.766 16.645 32.274 1.00 84.44 218 ASP A CA 1
ATOM 1616 C C . ASP A 1 218 ? -3.906 16.758 33.281 1.00 84.44 218 ASP A C 1
ATOM 1618 O O . ASP A 1 218 ? -5.063 16.540 32.928 1.00 84.44 218 ASP A O 1
ATOM 1622 N N . VAL A 1 219 ? -3.605 17.187 34.509 1.00 86.56 219 VAL A N 1
ATOM 1623 C CA . VAL A 1 219 ? -4.635 17.469 35.520 1.00 86.56 219 VAL A CA 1
ATOM 1624 C C . VAL A 1 219 ? -5.520 18.646 35.093 1.00 86.56 219 VAL A C 1
ATOM 1626 O O . VAL A 1 219 ? -6.739 18.585 35.245 1.00 86.56 219 VAL A O 1
ATOM 1629 N N . VAL A 1 220 ? -4.930 19.689 34.498 1.00 86.44 220 VAL A N 1
ATOM 1630 C CA . VAL A 1 220 ? -5.676 20.819 33.919 1.00 86.44 220 VAL A CA 1
ATOM 1631 C C . VAL A 1 220 ? -6.556 20.350 32.754 1.00 86.44 220 VAL A C 1
ATOM 1633 O O . VAL A 1 220 ? -7.765 20.554 32.808 1.00 86.44 220 VAL A O 1
ATOM 1636 N N . ARG A 1 221 ? -5.992 19.635 31.772 1.00 86.12 221 ARG A N 1
ATOM 1637 C CA . ARG A 1 221 ? -6.701 19.081 30.601 1.00 86.12 221 ARG A CA 1
ATOM 1638 C C . ARG A 1 221 ? -7.847 18.138 30.979 1.00 86.12 221 ARG A C 1
ATOM 1640 O O . ARG A 1 221 ? -8.884 18.129 30.321 1.00 86.12 221 ARG A O 1
ATOM 1647 N N . PHE A 1 222 ? -7.678 17.350 32.039 1.00 90.50 222 PHE A N 1
ATOM 1648 C CA . PHE A 1 222 ? -8.734 16.506 32.595 1.00 90.50 222 PHE A CA 1
ATOM 1649 C C . PHE A 1 222 ? -9.871 17.342 33.199 1.00 90.50 222 PHE A C 1
ATOM 1651 O O . PHE A 1 222 ? -11.033 17.126 32.863 1.00 90.50 222 PHE A O 1
ATOM 1658 N N . LEU A 1 223 ? -9.563 18.339 34.033 1.00 91.81 223 LEU A N 1
ATOM 1659 C CA . LEU A 1 223 ? -10.572 19.217 34.643 1.00 91.81 223 LEU A CA 1
ATOM 1660 C C . LEU A 1 223 ? -11.284 20.104 33.603 1.00 91.81 223 LEU A C 1
ATOM 1662 O O . LEU A 1 223 ? -12.495 20.290 33.685 1.00 91.81 223 LEU A O 1
ATOM 1666 N N . GLU A 1 224 ? -10.585 20.541 32.553 1.00 89.19 224 GLU A N 1
ATOM 1667 C CA . GLU A 1 224 ? -11.169 21.179 31.359 1.00 89.19 224 GLU A CA 1
ATOM 1668 C C . GLU A 1 224 ? -12.202 20.294 30.632 1.00 89.19 224 GLU A C 1
ATOM 1670 O O . GLU A 1 224 ? -13.023 20.814 29.866 1.00 89.19 224 GLU A O 1
ATOM 1675 N N . GLN A 1 225 ? -12.227 18.982 30.894 1.00 88.50 225 GLN A N 1
ATOM 1676 C CA . GLN A 1 225 ? -13.249 18.044 30.408 1.00 88.50 225 GLN A CA 1
ATOM 1677 C C . GLN A 1 225 ? -14.225 17.555 31.496 1.00 88.50 225 GLN A C 1
ATOM 1679 O O . GLN A 1 225 ? -15.370 17.245 31.166 1.00 88.50 225 GLN A O 1
ATOM 1684 N N . ALA A 1 226 ? -13.824 17.539 32.770 1.00 90.25 226 ALA A N 1
ATOM 1685 C CA . ALA A 1 226 ? -14.620 17.009 33.880 1.00 90.25 226 ALA A CA 1
ATOM 1686 C C . ALA A 1 226 ? -15.473 18.056 34.626 1.00 90.25 226 ALA A C 1
ATOM 1688 O O . ALA A 1 226 ? -16.556 17.718 35.088 1.00 90.25 226 ALA A O 1
ATOM 1689 N N . THR A 1 227 ? -15.041 19.316 34.746 1.00 91.19 227 THR A N 1
ATOM 1690 C CA . THR A 1 227 ? -15.709 20.338 35.587 1.00 91.19 227 THR A CA 1
ATOM 1691 C C . THR A 1 227 ? -16.124 21.568 34.780 1.00 91.19 227 THR A C 1
ATOM 1693 O O . THR A 1 227 ? -15.937 21.601 33.568 1.00 91.19 227 THR A O 1
ATOM 1696 N N . PHE A 1 228 ? -16.672 22.616 35.402 1.00 87.81 228 PHE A N 1
ATOM 1697 C CA . PHE A 1 228 ? -16.913 23.897 34.708 1.00 87.81 228 PHE A CA 1
ATOM 1698 C C . PHE A 1 228 ? -15.666 24.804 34.632 1.00 87.81 228 PHE A C 1
ATOM 1700 O O . PHE A 1 228 ? -15.762 25.978 34.280 1.00 87.81 228 PHE A O 1
ATOM 1707 N N . GLY A 1 229 ? -14.487 24.243 34.919 1.00 85.06 229 GLY A N 1
ATOM 1708 C CA . GLY A 1 229 ? -13.180 24.878 34.782 1.00 85.06 229 GLY A CA 1
ATOM 1709 C C . GLY A 1 229 ? -12.184 24.359 35.831 1.00 85.06 229 GLY A C 1
ATOM 1710 O O . GLY A 1 229 ? -12.588 24.038 36.954 1.00 85.06 229 GLY A O 1
ATOM 1711 N N . PRO A 1 230 ? -10.880 24.273 35.513 1.00 87.94 230 PRO A N 1
ATOM 1712 C CA . PRO A 1 230 ? -9.857 23.936 36.497 1.00 87.94 230 PRO A CA 1
ATOM 1713 C C . PRO A 1 230 ? -9.726 25.054 37.544 1.00 87.94 230 PRO A C 1
ATOM 1715 O O . PRO A 1 230 ? -9.384 26.190 37.218 1.00 87.94 230 PRO A O 1
ATOM 1718 N N . SER A 1 231 ? -9.951 24.727 38.818 1.00 88.25 231 SER A N 1
ATOM 1719 C CA . SER A 1 231 ? -9.590 25.588 39.954 1.00 88.25 231 SER A CA 1
ATOM 1720 C C . SER A 1 231 ? -8.301 25.087 40.609 1.00 88.25 231 SER A C 1
ATOM 1722 O O . SER A 1 231 ? -7.952 23.915 40.473 1.00 88.25 231 SER A O 1
ATOM 1724 N N . SER A 1 232 ? -7.590 25.944 41.349 1.00 84.69 232 SER A N 1
ATOM 1725 C CA . SER A 1 232 ? -6.377 25.536 42.076 1.00 84.69 232 SER A CA 1
ATOM 1726 C C . SER A 1 232 ? -6.647 24.379 43.043 1.00 84.69 232 SER A C 1
ATOM 1728 O O . SER A 1 232 ? -5.900 23.407 43.036 1.00 84.69 232 SER A O 1
ATOM 1730 N N . ALA A 1 233 ? -7.753 24.440 43.790 1.00 86.50 233 ALA A N 1
ATOM 1731 C CA . ALA A 1 233 ? -8.170 23.383 44.709 1.00 86.50 233 ALA A CA 1
ATOM 1732 C C . ALA A 1 233 ? -8.502 22.063 43.987 1.00 86.50 233 ALA A C 1
ATOM 1734 O O . ALA A 1 233 ? -8.096 21.004 44.450 1.00 86.50 233 ALA A O 1
ATOM 1735 N N . LEU A 1 234 ? -9.178 22.106 42.829 1.00 88.25 234 LEU A N 1
ATOM 1736 C CA . LEU A 1 234 ? -9.433 20.903 42.024 1.00 88.25 234 LEU A CA 1
ATOM 1737 C C . LEU A 1 234 ? -8.129 20.314 41.460 1.00 88.25 234 LEU A C 1
ATOM 1739 O O . LEU A 1 234 ? -7.953 19.099 41.461 1.00 88.25 234 LEU A O 1
ATOM 1743 N N . VAL A 1 235 ? -7.202 21.163 41.003 1.00 89.00 235 VAL A N 1
ATOM 1744 C CA . VAL A 1 235 ? -5.893 20.738 40.479 1.00 89.00 235 VAL A CA 1
ATOM 1745 C C . VAL A 1 235 ? -5.012 20.141 41.579 1.00 89.00 235 VAL A C 1
ATOM 1747 O O . VAL A 1 235 ? -4.289 19.185 41.317 1.00 89.00 235 VAL A O 1
ATOM 1750 N N . GLU A 1 236 ? -5.054 20.678 42.796 1.00 87.62 236 GLU A N 1
ATOM 1751 C CA . GLU A 1 236 ? -4.340 20.141 43.960 1.00 87.62 236 GLU A CA 1
ATOM 1752 C C . GLU A 1 236 ? -4.955 18.817 44.439 1.00 87.62 236 GLU A C 1
ATOM 1754 O O . GLU A 1 236 ? -4.229 17.850 44.666 1.00 87.62 236 GLU A O 1
ATOM 1759 N N . HIS A 1 237 ? -6.287 18.732 44.488 1.00 89.62 237 HIS A N 1
ATOM 1760 C CA . HIS A 1 237 ? -7.015 17.525 44.885 1.00 89.62 237 HIS A CA 1
ATOM 1761 C C . HIS A 1 237 ? -6.815 16.361 43.905 1.00 89.62 237 HIS A C 1
ATOM 1763 O O . HIS A 1 237 ? -6.414 15.274 44.305 1.00 89.62 237 HIS A O 1
ATOM 1769 N N . VAL A 1 238 ? -6.972 16.579 42.594 1.00 90.56 238 VAL A N 1
ATOM 1770 C CA . VAL A 1 238 ? -6.739 15.517 41.592 1.00 90.56 238 VAL A CA 1
ATOM 1771 C C . VAL A 1 238 ? -5.266 15.066 41.552 1.00 90.56 238 VAL A C 1
ATOM 1773 O O . VAL A 1 238 ? -4.993 13.928 41.177 1.00 90.56 238 VAL A O 1
ATOM 1776 N N . ARG A 1 239 ? -4.306 15.893 41.998 1.00 85.94 239 ARG A N 1
ATOM 1777 C CA . ARG A 1 239 ? -2.908 15.457 42.207 1.00 85.94 239 ARG A CA 1
ATOM 1778 C C . ARG A 1 239 ? -2.713 14.601 43.456 1.00 85.94 239 ARG A C 1
ATOM 1780 O O . ARG A 1 239 ? -1.805 13.777 43.450 1.00 85.94 239 ARG A O 1
ATOM 1787 N N . SER A 1 240 ? -3.491 14.818 44.518 1.00 84.75 240 SER A N 1
ATOM 1788 C CA . SER A 1 240 ? -3.343 14.084 45.780 1.00 84.75 240 SER A CA 1
ATOM 1789 C C . SER A 1 240 ? -4.105 12.758 45.789 1.00 84.75 240 SER A C 1
ATOM 1791 O O . SER A 1 240 ? -3.587 11.785 46.336 1.00 84.75 240 SER A O 1
ATOM 1793 N N . VAL A 1 241 ? -5.286 12.693 45.157 1.00 85.62 241 VAL A N 1
ATOM 1794 C CA . VAL A 1 241 ? -6.099 11.462 45.080 1.00 85.62 241 VAL A CA 1
ATOM 1795 C C . VAL A 1 241 ? -5.955 10.699 43.756 1.00 85.62 241 VAL A C 1
ATOM 1797 O O . VAL A 1 241 ? -6.146 9.486 43.722 1.00 85.62 241 VAL A O 1
ATOM 1800 N N . GLY A 1 242 ? -5.573 11.373 42.667 1.00 87.75 242 GLY A N 1
ATOM 1801 C CA . GLY A 1 242 ? -5.494 10.784 41.326 1.00 87.75 242 GLY A CA 1
ATOM 1802 C C . GLY A 1 242 ? -6.841 10.727 40.590 1.00 87.75 242 GLY A C 1
ATOM 1803 O O . GLY A 1 242 ? -7.912 10.912 41.167 1.00 87.75 242 GLY A O 1
ATOM 1804 N N . PHE A 1 243 ? -6.796 10.474 39.278 1.00 88.75 243 PHE A N 1
ATOM 1805 C CA . PHE A 1 243 ? -7.983 10.542 38.412 1.00 88.75 243 PHE A CA 1
ATOM 1806 C C . PHE A 1 243 ? -9.088 9.546 38.797 1.00 88.75 243 PHE A C 1
ATOM 1808 O O . PHE A 1 243 ? -10.257 9.917 38.808 1.00 88.75 243 PHE A O 1
ATOM 1815 N N . GLU A 1 244 ? -8.736 8.299 39.120 1.00 87.88 244 GLU A N 1
ATOM 1816 C CA . GLU A 1 244 ? -9.705 7.237 39.430 1.00 87.88 244 GLU A CA 1
ATOM 1817 C C . GLU A 1 244 ? -10.472 7.520 40.728 1.00 87.88 244 GLU A C 1
ATOM 1819 O O . GLU A 1 244 ? -11.700 7.500 40.738 1.00 87.88 244 GLU A O 1
ATOM 1824 N N . GLN A 1 245 ? -9.764 7.877 41.803 1.00 88.56 245 GLN A N 1
ATOM 1825 C CA . GLN A 1 245 ? -10.388 8.212 43.082 1.00 88.56 245 GLN A CA 1
ATOM 1826 C C . GLN A 1 245 ? -11.256 9.475 42.982 1.00 88.56 245 GLN A C 1
ATOM 1828 O O . GLN A 1 245 ? -12.362 9.492 43.517 1.00 88.56 245 GLN A O 1
ATOM 1833 N N . TYR A 1 246 ? -10.821 10.491 42.229 1.00 92.06 246 TYR A N 1
ATOM 1834 C CA . TYR A 1 246 ? -11.662 11.658 41.956 1.00 92.06 246 TYR A CA 1
ATOM 1835 C C . TYR A 1 246 ? -12.941 11.286 41.186 1.00 92.06 246 TYR A C 1
ATOM 1837 O O . TYR A 1 246 ? -14.014 11.801 41.498 1.00 92.06 246 TYR A O 1
ATOM 1845 N N . LEU A 1 247 ? -12.868 10.383 40.200 1.00 91.31 247 LEU A N 1
ATOM 1846 C CA . LEU A 1 247 ? -14.060 9.903 39.491 1.00 91.31 247 LEU A CA 1
ATOM 1847 C C . LEU A 1 247 ? -15.013 9.153 40.433 1.00 91.31 247 LEU A C 1
ATOM 1849 O O . LEU A 1 247 ? -16.213 9.417 40.392 1.00 91.31 247 LEU A O 1
ATOM 1853 N N . ASN A 1 248 ? -14.494 8.300 41.321 1.00 90.44 248 ASN A N 1
ATOM 1854 C CA . ASN A 1 248 ? -15.299 7.634 42.350 1.00 90.44 248 ASN A CA 1
ATOM 1855 C C . ASN A 1 248 ? -16.008 8.663 43.246 1.00 90.44 248 ASN A C 1
ATOM 1857 O O . ASN A 1 248 ? -17.221 8.596 43.411 1.00 90.44 248 ASN A O 1
ATOM 1861 N N . GLU A 1 249 ? -15.301 9.694 43.717 1.00 91.00 249 GLU A N 1
ATOM 1862 C CA . GLU A 1 249 ? -15.889 10.799 44.492 1.00 91.00 249 GLU A CA 1
ATOM 1863 C C . GLU A 1 249 ? -16.973 11.567 43.712 1.00 91.00 249 GLU A C 1
ATOM 1865 O O . GLU A 1 249 ? -18.005 11.918 44.283 1.00 91.00 249 GLU A O 1
ATOM 1870 N N . GLN A 1 250 ? -16.799 11.788 42.401 1.00 91.50 250 GLN A N 1
ATOM 1871 C CA . GLN A 1 250 ? -17.835 12.391 41.547 1.00 91.50 250 GLN A CA 1
ATOM 1872 C C . GLN A 1 250 ? -19.085 11.505 41.389 1.00 91.50 250 GLN A C 1
ATOM 1874 O O . GLN A 1 250 ? -20.181 12.030 41.157 1.00 91.50 250 GLN A O 1
ATOM 1879 N N . PHE A 1 251 ? -18.952 10.181 41.500 1.00 88.00 251 PHE A N 1
ATOM 1880 C CA . PHE A 1 251 ? -20.078 9.247 41.439 1.00 88.00 251 PHE A CA 1
ATOM 1881 C C . PHE A 1 251 ? -20.744 9.039 42.808 1.00 88.00 251 PHE A C 1
ATOM 1883 O O . PHE A 1 251 ? -21.974 9.070 42.866 1.00 88.00 251 PHE A O 1
ATOM 1890 N N . ASP A 1 252 ? -19.969 8.947 43.890 1.00 88.81 252 ASP A N 1
ATOM 1891 C CA . ASP A 1 252 ? -20.445 8.722 45.264 1.00 88.81 252 ASP A CA 1
ATOM 1892 C C . ASP A 1 252 ? -20.963 9.993 45.966 1.00 88.81 252 ASP A C 1
ATOM 1894 O O . ASP A 1 252 ? -21.700 9.903 46.952 1.00 88.81 252 ASP A O 1
ATOM 1898 N N . ALA A 1 253 ? -20.622 11.191 45.471 1.00 87.81 253 ALA A N 1
ATOM 1899 C CA . ALA A 1 253 ? -21.135 12.453 46.007 1.00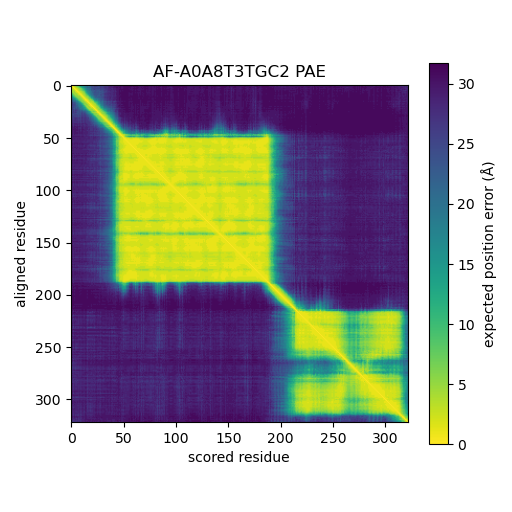 87.81 253 ALA A CA 1
ATOM 1900 C C . ALA A 1 253 ? -22.674 12.456 46.091 1.00 87.81 253 ALA A C 1
ATOM 1902 O O . ALA A 1 253 ? -23.363 12.031 45.161 1.00 87.81 253 ALA A O 1
ATOM 1903 N N . ALA A 1 254 ? -23.244 13.008 47.166 1.00 87.88 254 ALA A N 1
ATOM 1904 C CA . ALA A 1 254 ? -24.697 13.131 47.304 1.00 87.88 254 ALA A CA 1
ATOM 1905 C C . ALA A 1 254 ? -25.324 13.865 46.100 1.00 87.88 254 ALA A C 1
ATOM 1907 O O . ALA A 1 254 ? -24.708 14.763 45.523 1.00 87.88 254 ALA A O 1
ATOM 1908 N N . ILE A 1 255 ? -26.542 13.482 45.701 1.00 83.12 255 ILE A N 1
ATOM 1909 C CA . ILE A 1 255 ? -27.242 14.119 44.574 1.00 83.12 255 ILE A CA 1
ATOM 1910 C C . ILE A 1 255 ? -27.492 15.593 44.910 1.00 83.12 255 ILE A C 1
ATOM 1912 O O . ILE A 1 255 ? -28.146 15.905 45.906 1.00 83.12 255 ILE A O 1
ATOM 1916 N N . SER A 1 256 ? -26.983 16.489 44.063 1.00 86.88 256 SER A N 1
ATOM 1917 C CA . SER A 1 256 ? -27.176 17.932 44.197 1.00 86.88 256 SER A CA 1
ATOM 1918 C C . SER A 1 256 ? -28.661 18.311 44.244 1.00 86.88 256 SER A C 1
ATOM 1920 O O . SER A 1 256 ? -29.452 17.924 43.383 1.00 86.88 256 SER A O 1
ATOM 1922 N N . GLY A 1 257 ? -29.038 19.083 45.264 1.00 84.56 257 GLY A N 1
ATOM 1923 C CA . GLY A 1 257 ? -30.411 19.539 45.469 1.00 84.56 257 GLY A CA 1
ATOM 1924 C C . GLY A 1 257 ? -30.805 20.696 44.546 1.00 84.56 257 GLY A C 1
ATOM 1925 O O . GLY A 1 257 ? -29.971 21.514 44.152 1.00 84.56 257 GLY A O 1
ATOM 1926 N N . TYR A 1 258 ? -32.104 20.790 44.257 1.00 83.88 258 TYR A N 1
ATOM 1927 C CA . TYR A 1 258 ? -32.709 21.864 43.466 1.00 83.88 258 TYR A CA 1
ATOM 1928 C C . TYR A 1 258 ? -33.957 22.426 44.170 1.00 83.88 258 TYR A C 1
ATOM 1930 O O . TYR A 1 258 ? -34.678 21.664 44.821 1.00 83.88 258 TYR A O 1
ATOM 1938 N N . PRO A 1 259 ? -34.248 23.737 44.053 1.00 80.50 259 PRO A N 1
ATOM 1939 C CA . PRO A 1 259 ? -35.446 24.326 44.642 1.00 80.50 259 PRO A CA 1
ATOM 1940 C C . PRO A 1 259 ? -36.709 23.749 43.995 1.00 80.50 259 PRO A C 1
ATOM 1942 O O . PRO A 1 259 ? -36.861 23.764 42.773 1.00 80.50 259 PRO A O 1
ATOM 1945 N N . THR A 1 260 ? -37.652 23.288 44.819 1.00 77.44 260 THR A N 1
ATOM 1946 C CA . THR A 1 260 ? -39.001 22.951 44.345 1.00 77.44 260 THR A CA 1
ATOM 1947 C C . THR A 1 260 ? -39.743 24.248 44.036 1.00 77.44 260 THR A C 1
ATOM 1949 O O . THR A 1 260 ? -40.113 24.985 44.948 1.00 77.44 260 THR A O 1
ATOM 1952 N N . LEU A 1 261 ? -39.943 24.541 42.751 1.00 70.12 261 LEU A N 1
ATOM 1953 C CA . LEU A 1 261 ? -40.734 25.691 42.320 1.00 70.12 261 LEU A CA 1
ATOM 1954 C C . LEU A 1 261 ? -42.233 25.399 42.533 1.00 70.12 261 LEU A C 1
ATOM 1956 O O . LEU A 1 261 ? -42.695 24.329 42.127 1.00 70.12 261 LEU A O 1
ATOM 1960 N N . PRO A 1 262 ? -43.013 26.315 43.139 1.00 67.19 262 PRO A N 1
ATOM 1961 C CA . PRO A 1 262 ? -44.466 26.185 43.198 1.00 67.19 262 PRO A CA 1
ATOM 1962 C C . PRO A 1 262 ? -45.082 26.092 41.797 1.00 67.19 262 PRO A C 1
ATOM 1964 O O . PRO A 1 262 ? -44.625 26.757 40.865 1.00 67.19 262 PRO A O 1
ATOM 1967 N N . LEU A 1 263 ? -46.157 25.310 41.652 1.00 63.38 263 LEU A N 1
ATOM 1968 C CA . LEU A 1 263 ? -46.946 25.299 40.418 1.00 63.38 263 LEU A CA 1
ATOM 1969 C C . LEU A 1 263 ? -47.477 26.710 40.134 1.00 63.38 263 LEU A C 1
ATOM 1971 O O . LEU A 1 263 ? -48.073 27.333 41.011 1.00 63.38 263 LEU A O 1
ATOM 1975 N N . TYR A 1 264 ? -47.245 27.190 38.910 1.00 66.75 264 TYR A N 1
ATOM 1976 C CA . TYR A 1 264 ? -47.525 28.559 38.475 1.00 66.75 264 TYR A CA 1
ATOM 1977 C C . TYR A 1 264 ? -48.968 28.993 38.802 1.00 66.75 264 TYR A C 1
ATOM 1979 O O . TYR A 1 264 ? -49.911 28.490 38.181 1.00 66.75 264 TYR A O 1
ATOM 1987 N N . PRO A 1 265 ? -49.174 29.947 39.730 1.00 61.22 265 PRO A N 1
ATOM 1988 C CA . PRO A 1 265 ? -50.489 30.517 39.967 1.00 61.22 265 PRO A CA 1
ATOM 1989 C C . PRO A 1 265 ? -50.855 31.419 38.787 1.00 61.22 265 PRO A C 1
ATOM 1991 O O . PRO A 1 265 ? -50.148 32.381 38.490 1.00 61.22 265 PRO A O 1
ATOM 1994 N N . THR A 1 266 ? -52.002 31.172 38.152 1.00 60.69 266 THR A N 1
ATOM 1995 C CA . THR A 1 266 ? -52.517 32.014 37.053 1.00 60.69 266 THR A CA 1
ATOM 1996 C C . THR A 1 266 ? -52.854 33.447 37.489 1.00 60.69 266 THR A C 1
ATOM 1998 O O . THR A 1 266 ? -53.125 34.306 36.653 1.00 60.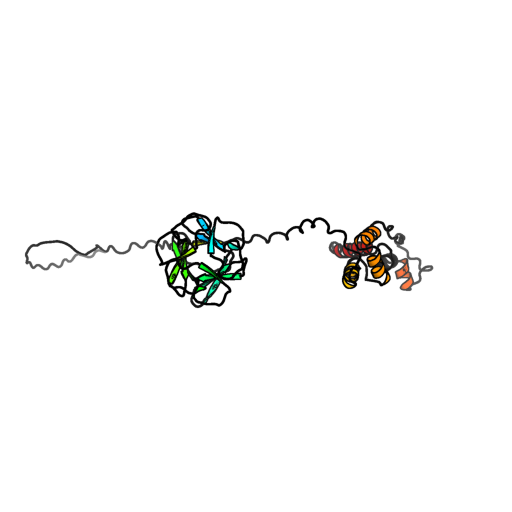69 266 THR A O 1
ATOM 2001 N N . THR A 1 267 ? -52.826 33.722 38.795 1.00 62.91 267 THR A N 1
ATOM 2002 C CA . THR A 1 267 ? -52.959 35.046 39.408 1.00 62.91 267 THR A CA 1
ATOM 2003 C C . THR A 1 267 ? -51.691 35.389 40.193 1.00 62.91 267 THR A C 1
ATOM 2005 O O . THR A 1 267 ? -51.493 34.902 41.306 1.00 62.91 267 THR A O 1
ATOM 2008 N N . ARG A 1 268 ? -50.837 36.249 39.629 1.00 66.25 268 ARG A N 1
ATOM 2009 C CA . ARG A 1 268 ? -49.653 36.799 40.311 1.00 66.25 268 ARG A CA 1
ATOM 2010 C C . ARG A 1 268 ? -50.069 37.727 41.455 1.00 66.25 268 ARG A C 1
ATOM 2012 O O . ARG A 1 268 ? -50.804 38.684 41.216 1.00 66.25 268 ARG A O 1
ATOM 2019 N N . ASP A 1 269 ? -49.513 37.524 42.647 1.00 74.31 269 ASP A N 1
ATOM 2020 C CA . ASP A 1 269 ? -49.666 38.466 43.758 1.00 74.31 269 ASP A CA 1
ATOM 2021 C C . ASP A 1 269 ? -48.867 39.753 43.485 1.00 74.31 269 ASP A C 1
ATOM 2023 O O . ASP A 1 269 ? -47.637 39.780 43.559 1.00 74.31 269 ASP A O 1
ATOM 2027 N N . THR A 1 270 ? -49.580 40.833 43.158 1.00 72.00 270 THR A N 1
ATOM 2028 C CA . THR A 1 270 ? -49.002 42.161 42.904 1.00 72.00 270 THR A CA 1
ATOM 2029 C C . THR A 1 270 ? -48.678 42.968 44.160 1.00 72.00 270 THR A C 1
ATOM 2031 O O . THR A 1 270 ? -48.025 44.005 44.039 1.00 72.00 270 THR A O 1
ATOM 2034 N N . ALA A 1 271 ? -49.131 42.534 45.339 1.00 75.31 271 ALA A N 1
ATOM 2035 C CA . ALA A 1 271 ? -48.781 43.143 46.620 1.00 75.31 271 ALA A CA 1
ATOM 2036 C C . ALA A 1 271 ? -47.466 42.557 47.157 1.00 75.31 271 ALA A C 1
ATOM 2038 O O . ALA A 1 271 ? -46.572 43.317 47.526 1.00 75.31 271 ALA A O 1
ATOM 2039 N N . ALA A 1 272 ? -47.308 41.228 47.119 1.00 74.50 272 ALA A N 1
ATOM 2040 C CA . ALA A 1 272 ? -46.041 40.568 47.443 1.00 74.50 272 ALA A CA 1
ATOM 2041 C C . ALA A 1 272 ? -44.970 40.771 46.354 1.00 74.50 272 ALA A C 1
ATOM 2043 O O . ALA A 1 272 ? -43.789 40.901 46.672 1.00 74.50 272 ALA A O 1
ATOM 2044 N N . CYS A 1 273 ? -45.364 40.835 45.074 1.00 78.56 273 CYS A N 1
ATOM 2045 C CA . CYS A 1 273 ? -44.450 41.063 43.954 1.00 78.56 273 CYS A CA 1
ATOM 2046 C C . CYS A 1 273 ? -44.927 42.200 43.028 1.00 78.56 273 CYS A C 1
ATOM 2048 O O . CYS A 1 273 ? -45.644 41.961 42.049 1.00 78.56 273 CYS A O 1
ATOM 2050 N N . PRO A 1 274 ? -44.508 43.453 43.297 1.00 77.94 274 PRO A N 1
ATOM 2051 C CA . PRO A 1 274 ? -44.766 44.591 42.417 1.00 77.94 274 PRO A CA 1
ATOM 2052 C C . PRO A 1 274 ? -44.226 44.396 40.988 1.00 77.94 274 PRO A C 1
ATOM 2054 O O . PRO A 1 274 ? -43.446 43.486 40.707 1.00 77.94 274 PRO A O 1
ATOM 2057 N N . ASN A 1 275 ? -44.574 45.307 40.071 1.00 72.62 275 ASN A N 1
ATOM 2058 C CA . ASN A 1 275 ? -44.054 45.337 38.693 1.00 72.62 275 ASN A CA 1
ATOM 2059 C C . ASN A 1 275 ? -42.561 45.750 38.614 1.00 72.62 275 ASN A C 1
ATOM 2061 O O . ASN A 1 275 ? -42.211 46.735 37.971 1.00 72.62 275 ASN A O 1
ATOM 2065 N N . ASN A 1 276 ? -41.672 44.991 39.258 1.00 80.00 276 ASN A N 1
ATOM 2066 C CA . ASN A 1 276 ? -40.224 45.072 39.085 1.00 80.00 276 ASN A CA 1
ATOM 2067 C C . ASN A 1 276 ? -39.687 43.759 38.484 1.00 80.00 276 ASN A C 1
ATOM 2069 O O . ASN A 1 276 ? -40.182 42.673 38.787 1.00 80.00 276 ASN A O 1
ATOM 2073 N N . SER A 1 277 ? -38.684 43.862 37.612 1.00 80.62 277 SER A N 1
ATOM 2074 C CA . SER A 1 277 ? -38.141 42.724 36.856 1.00 80.62 277 SER A CA 1
ATOM 2075 C C . SER A 1 277 ? -37.394 41.711 37.727 1.00 80.62 277 SER A C 1
ATOM 2077 O O . SER A 1 277 ? -37.397 40.526 37.409 1.00 80.62 277 SER A O 1
ATOM 2079 N N . VAL A 1 278 ? -36.796 42.154 38.838 1.00 86.31 278 VAL A N 1
ATOM 2080 C CA . VAL A 1 278 ? -36.023 41.307 39.761 1.00 86.31 278 VAL A CA 1
ATOM 2081 C C . VAL A 1 278 ? -36.935 40.305 40.470 1.00 86.31 278 VAL A C 1
ATOM 2083 O O . VAL A 1 278 ? -36.740 39.104 40.338 1.00 86.31 278 VAL A O 1
ATOM 2086 N N . CYS A 1 279 ? -37.997 40.772 41.129 1.00 83.75 279 CYS A N 1
ATOM 2087 C CA . CYS A 1 279 ? -38.958 39.904 41.812 1.00 83.75 279 CYS A CA 1
ATOM 2088 C C . CYS A 1 279 ? -39.666 38.941 40.846 1.00 83.75 279 CYS A C 1
ATOM 2090 O O . CYS A 1 279 ? -39.874 37.774 41.183 1.00 83.75 279 CYS A O 1
ATOM 2092 N N . GLN A 1 280 ? -39.983 39.398 39.628 1.00 80.06 280 GLN A N 1
ATOM 2093 C CA . GLN A 1 280 ? -40.552 38.540 38.586 1.00 80.06 280 GLN A CA 1
ATOM 2094 C C . GLN A 1 280 ? -39.574 37.437 38.172 1.00 80.06 280 GLN A C 1
ATOM 2096 O O . GLN A 1 280 ? -39.949 36.268 38.181 1.00 80.06 280 GLN A O 1
ATOM 2101 N N . ARG A 1 281 ? -38.311 37.779 37.886 1.00 85.62 281 ARG A N 1
ATOM 2102 C CA . ARG A 1 281 ? -37.249 36.806 37.598 1.00 85.62 281 ARG A CA 1
ATOM 2103 C C . ARG A 1 281 ? -37.100 35.796 38.742 1.00 85.62 281 ARG A C 1
ATOM 2105 O O . ARG A 1 281 ? -37.163 34.594 38.499 1.00 85.62 281 ARG A O 1
ATOM 2112 N N . ASP A 1 282 ? -36.970 36.284 39.972 1.00 83.94 282 ASP A N 1
ATOM 2113 C CA . ASP A 1 282 ? -36.549 35.494 41.136 1.00 83.94 282 ASP A CA 1
ATOM 2114 C C . ASP A 1 282 ? -37.659 34.617 41.740 1.00 83.94 282 ASP A C 1
ATOM 2116 O O . ASP A 1 282 ? -37.352 33.705 42.501 1.00 83.94 282 ASP A O 1
ATOM 2120 N N . ASN A 1 283 ? -38.933 34.852 41.396 1.00 77.69 283 ASN A N 1
ATOM 2121 C CA . ASN A 1 283 ? -40.070 34.089 41.941 1.00 77.69 283 ASN A CA 1
ATOM 2122 C C . ASN A 1 283 ? -41.005 33.493 40.871 1.00 77.69 283 ASN A C 1
ATOM 2124 O O . ASN A 1 283 ? -41.750 32.566 41.174 1.00 77.69 283 ASN A O 1
ATOM 2128 N N . TYR A 1 284 ? -40.989 34.006 39.633 1.00 76.69 284 TYR A N 1
ATOM 2129 C CA . TYR A 1 284 ? -41.967 33.671 38.582 1.00 76.69 284 TYR A CA 1
ATOM 2130 C C . TYR A 1 284 ? -41.319 33.223 37.255 1.00 76.69 284 TYR A C 1
ATOM 2132 O O . TYR A 1 284 ? -41.978 33.220 36.216 1.00 76.69 284 TYR A O 1
ATOM 2140 N N . THR A 1 285 ? -40.039 32.833 37.265 1.00 78.25 285 THR A N 1
ATOM 2141 C CA . THR A 1 285 ? -39.349 32.241 36.102 1.00 78.25 285 THR A CA 1
ATOM 2142 C C . THR A 1 285 ? -38.501 31.033 36.511 1.00 78.25 285 THR A C 1
ATOM 2144 O O . THR A 1 285 ? -38.334 30.760 37.696 1.00 78.25 285 THR A O 1
ATOM 2147 N N . MET A 1 286 ? -37.900 30.337 35.539 1.00 82.75 286 MET A N 1
ATOM 2148 C CA . MET A 1 286 ? -36.948 29.242 35.789 1.00 82.75 286 MET A CA 1
ATOM 2149 C C . MET A 1 286 ? -35.600 29.698 36.383 1.00 82.75 286 MET A C 1
ATOM 2151 O O . MET A 1 286 ? -34.758 28.853 36.693 1.00 82.75 286 MET A O 1
ATOM 2155 N N . TYR A 1 287 ? -35.377 31.005 36.561 1.00 85.69 287 TYR A N 1
ATOM 2156 C CA . TYR A 1 287 ? -34.112 31.561 37.044 1.00 85.69 287 TYR A CA 1
ATOM 2157 C C . TYR A 1 287 ? -33.607 30.966 38.374 1.00 85.69 287 TYR A C 1
ATOM 2159 O O . TYR A 1 287 ? -32.413 30.685 38.441 1.00 85.69 287 TYR A O 1
ATOM 2167 N N . PRO A 1 288 ? -34.428 30.677 39.409 1.00 85.44 288 PRO A N 1
ATOM 2168 C CA . PRO A 1 288 ? -33.919 30.057 40.636 1.00 85.44 288 PRO A CA 1
ATOM 2169 C C . PRO A 1 288 ? -33.369 28.642 40.406 1.00 85.44 288 PRO A C 1
ATOM 2171 O O . PRO A 1 288 ? -32.367 28.270 41.014 1.00 85.44 288 PRO A O 1
ATOM 2174 N N . LEU A 1 289 ? -33.970 27.873 39.487 1.00 86.19 289 LEU A N 1
ATOM 2175 C CA . LEU A 1 289 ? -33.470 26.549 39.106 1.00 86.19 289 LEU A CA 1
ATOM 2176 C C . LEU A 1 289 ? -32.171 26.658 38.295 1.00 86.19 289 LEU A C 1
ATOM 2178 O O . LEU A 1 289 ? -31.218 25.937 38.572 1.00 86.19 289 LEU A O 1
ATOM 2182 N N . GLN A 1 290 ? -32.113 27.590 37.338 1.00 88.38 290 GLN A N 1
ATOM 2183 C CA . GLN A 1 290 ? -30.909 27.871 36.543 1.00 88.38 290 GLN A CA 1
ATOM 2184 C C . GLN A 1 290 ? -29.749 28.352 37.427 1.00 88.38 290 GLN A C 1
ATOM 2186 O O . GLN A 1 290 ? -28.620 27.889 37.285 1.00 88.38 290 GLN A O 1
ATOM 2191 N N . ASN A 1 291 ? -30.029 29.238 38.384 1.00 89.00 291 ASN A N 1
ATOM 2192 C CA . ASN A 1 291 ? -29.052 29.734 39.345 1.00 89.00 291 ASN A CA 1
ATOM 2193 C C . ASN A 1 291 ? -28.554 28.612 40.268 1.00 89.00 291 ASN A C 1
ATOM 2195 O O . ASN A 1 291 ? -27.346 28.468 40.435 1.00 89.00 291 ASN A O 1
ATOM 2199 N N . GLN A 1 292 ? -29.448 27.771 40.810 1.00 89.56 292 GLN A N 1
ATOM 2200 C CA . GLN A 1 292 ? -29.026 26.619 41.614 1.00 89.56 292 GLN A CA 1
ATOM 2201 C C . GLN A 1 292 ? -28.196 25.626 40.791 1.00 89.56 292 GLN A C 1
ATOM 2203 O O . GLN A 1 292 ? -27.190 25.127 41.287 1.00 89.56 292 GLN A O 1
ATOM 2208 N N . PHE A 1 293 ? -28.565 25.382 39.528 1.00 90.31 293 PHE A N 1
ATOM 2209 C CA . PHE A 1 293 ? -27.767 24.563 38.620 1.00 90.31 293 PHE A CA 1
ATOM 2210 C C . PHE A 1 293 ? -26.337 25.103 38.489 1.00 90.31 293 PHE A C 1
ATOM 2212 O O . PHE A 1 293 ? -25.394 24.352 38.716 1.00 90.31 293 PHE A O 1
ATOM 2219 N N . PHE A 1 294 ? -26.148 26.398 38.211 1.00 89.44 294 PHE A N 1
ATOM 2220 C CA . PHE A 1 294 ? -24.798 26.961 38.084 1.00 89.44 294 PHE A CA 1
ATOM 2221 C C . PHE A 1 294 ? -24.020 27.010 39.410 1.00 89.44 294 PHE A C 1
ATOM 2223 O O . PHE A 1 294 ? -22.806 26.813 39.400 1.00 89.44 294 PHE A O 1
ATOM 2230 N N . VAL A 1 295 ? -24.692 27.184 40.555 1.00 89.06 295 VAL A N 1
ATOM 2231 C CA . VAL A 1 295 ? -24.064 27.044 41.884 1.00 89.06 295 VAL A CA 1
ATOM 2232 C C . VAL A 1 295 ? -23.551 25.615 42.099 1.00 89.06 295 VAL A C 1
ATOM 2234 O O . VAL A 1 295 ? -22.386 25.432 42.458 1.00 89.06 295 VAL A O 1
ATOM 2237 N N . ASN A 1 296 ? -24.377 24.604 41.816 1.00 89.44 296 ASN A N 1
ATOM 2238 C CA . ASN A 1 296 ? -23.996 23.192 41.917 1.00 89.44 296 ASN A CA 1
ATOM 2239 C C . ASN A 1 296 ? -22.868 22.848 40.919 1.00 89.44 296 ASN A C 1
ATOM 2241 O O . ASN A 1 296 ? -21.925 22.142 41.262 1.00 89.44 296 ASN A O 1
ATOM 2245 N N . ALA A 1 297 ? -22.925 23.393 39.702 1.00 88.00 297 ALA A N 1
ATOM 2246 C CA . ALA A 1 297 ? -21.962 23.155 38.629 1.00 88.00 297 ALA A CA 1
ATOM 2247 C C . ALA A 1 297 ? -20.557 23.726 38.897 1.00 88.00 297 ALA A C 1
ATOM 2249 O O . ALA A 1 297 ? -19.568 23.105 38.512 1.00 88.00 297 ALA A O 1
ATOM 2250 N N . LEU A 1 298 ? -20.467 24.897 39.540 1.00 87.25 298 LEU A N 1
ATOM 2251 C CA . LEU A 1 298 ? -19.201 25.597 39.809 1.00 87.25 298 LEU A CA 1
ATOM 2252 C C . LEU A 1 298 ? -18.599 25.268 41.184 1.00 87.25 298 LEU A C 1
ATOM 2254 O O . LEU A 1 298 ? -17.376 25.277 41.336 1.00 87.25 298 LEU A O 1
ATOM 2258 N N . TYR A 1 299 ? -19.442 25.002 42.188 1.00 85.75 299 TYR A N 1
ATOM 2259 C CA . TYR A 1 299 ? -19.029 24.891 43.596 1.00 85.75 299 TYR A CA 1
ATOM 2260 C C . TYR A 1 299 ? -19.542 23.631 44.306 1.00 85.75 299 TYR A C 1
ATOM 2262 O O . TYR A 1 299 ? -19.123 23.348 45.429 1.00 85.75 299 TYR A O 1
ATOM 2270 N N . GLY A 1 300 ? -20.432 22.863 43.673 1.00 84.31 300 GLY A N 1
ATOM 2271 C CA . GLY A 1 300 ? -20.872 21.568 44.181 1.00 84.31 300 GLY A CA 1
ATOM 2272 C C . GLY A 1 300 ? -19.758 20.523 44.140 1.00 84.31 300 GLY A C 1
ATOM 2273 O O . GLY A 1 300 ? -18.723 20.704 43.494 1.00 84.31 300 GLY A O 1
ATOM 2274 N N . GLN A 1 301 ? -19.988 19.412 44.839 1.00 84.00 301 GLN A N 1
ATOM 2275 C CA . GLN A 1 301 ? -19.070 18.269 44.858 1.00 84.00 301 GLN A CA 1
ATOM 2276 C C . GLN A 1 301 ? -19.228 17.360 43.629 1.00 84.00 301 GLN A C 1
ATOM 2278 O O . GLN A 1 301 ? -18.365 16.527 43.396 1.00 84.00 301 GLN A O 1
ATOM 2283 N N . ASP A 1 302 ? -20.291 17.519 42.832 1.00 87.62 302 ASP A N 1
ATOM 2284 C CA . ASP A 1 302 ? -20.650 16.625 41.724 1.00 87.62 302 ASP A CA 1
ATOM 2285 C C . ASP A 1 302 ? -20.591 17.286 40.336 1.00 87.62 302 ASP A C 1
ATOM 2287 O O . ASP A 1 302 ? -21.425 17.032 39.461 1.00 87.62 302 ASP A O 1
ATOM 2291 N N . GLN A 1 303 ? -19.589 18.143 40.128 1.00 89.81 303 GLN A N 1
ATOM 2292 C CA . GLN A 1 303 ? -19.422 18.975 38.928 1.00 89.81 303 GLN A CA 1
ATOM 2293 C C . GLN A 1 303 ? -19.404 18.161 37.626 1.00 89.81 303 GLN A C 1
ATOM 2295 O O . GLN A 1 303 ? -19.962 18.611 36.625 1.00 89.81 303 GLN A O 1
ATOM 2300 N N . LEU A 1 304 ? -18.860 16.938 37.651 1.00 91.25 304 LEU A N 1
ATOM 2301 C CA . LEU A 1 304 ? -18.904 16.012 36.513 1.00 91.25 304 LEU A CA 1
ATOM 2302 C C . LEU A 1 304 ? -20.340 15.653 36.118 1.00 91.25 304 LEU A C 1
ATOM 2304 O O . LEU A 1 304 ? -20.694 15.689 34.939 1.00 91.25 304 LEU A O 1
ATOM 2308 N N . ARG A 1 305 ? -21.201 15.363 37.099 1.00 88.75 305 ARG A N 1
ATOM 2309 C CA . ARG A 1 305 ? -22.609 15.020 36.855 1.00 88.75 305 ARG A CA 1
ATOM 2310 C C . ARG A 1 305 ? -23.404 16.242 36.404 1.00 88.75 305 ARG A C 1
ATOM 2312 O O . ARG A 1 305 ? -24.208 16.129 35.480 1.00 88.75 305 ARG A O 1
ATOM 2319 N N . GLN A 1 306 ? -23.116 17.419 36.966 1.00 89.31 306 GLN A N 1
ATOM 2320 C CA . GLN A 1 306 ? -23.673 18.691 36.486 1.00 89.31 306 GLN A CA 1
ATOM 2321 C C . GLN A 1 306 ? -23.266 18.968 35.025 1.00 89.31 306 GLN A C 1
ATOM 2323 O O . GLN A 1 306 ? -24.097 19.391 34.220 1.00 89.31 306 GLN A O 1
ATOM 2328 N N . ARG A 1 307 ? -22.016 18.670 34.640 1.00 88.94 307 ARG A N 1
ATOM 2329 C CA . ARG A 1 307 ? -21.523 18.857 33.264 1.00 88.94 307 ARG A CA 1
ATOM 2330 C C . ARG A 1 307 ? -22.167 17.878 32.284 1.00 88.94 307 ARG A C 1
ATOM 2332 O O . ARG A 1 307 ? -22.585 18.297 31.205 1.00 88.94 307 ARG A O 1
ATOM 2339 N N . VAL A 1 308 ? -22.324 16.610 32.667 1.00 87.69 308 VAL A N 1
ATOM 2340 C CA . VAL A 1 308 ? -23.072 15.615 31.875 1.00 87.69 308 VAL A CA 1
ATOM 2341 C C . VAL A 1 308 ? -24.537 16.036 31.707 1.00 87.69 308 VAL A C 1
ATOM 2343 O O . VAL A 1 308 ? -25.049 15.994 30.589 1.00 87.69 308 VAL A O 1
ATOM 2346 N N . ALA A 1 309 ? -25.193 16.521 32.767 1.00 84.75 309 ALA A N 1
ATOM 2347 C CA . ALA A 1 309 ? -26.567 17.024 32.697 1.00 84.75 309 ALA A CA 1
ATOM 2348 C C . ALA A 1 309 ? -26.708 18.237 31.754 1.00 84.75 309 ALA A C 1
ATOM 2350 O O . ALA A 1 309 ? -27.657 18.298 30.972 1.00 84.75 309 ALA A O 1
ATOM 2351 N N . PHE A 1 310 ? -25.743 19.165 31.765 1.00 85.81 310 PHE A N 1
ATOM 2352 C CA . PHE A 1 310 ? -25.709 20.299 30.835 1.00 85.81 310 PHE A CA 1
ATOM 2353 C C . PHE A 1 310 ? -25.583 19.850 29.374 1.00 85.81 310 PHE A C 1
ATOM 2355 O O . PHE A 1 310 ? -26.364 20.281 28.526 1.00 85.81 310 PHE A O 1
ATOM 2362 N N . VAL A 1 311 ? -24.638 18.951 29.077 1.00 82.19 311 VAL A N 1
ATOM 2363 C CA . VAL A 1 311 ? -24.430 18.422 27.718 1.00 82.19 311 VAL A CA 1
ATOM 2364 C C . VAL A 1 311 ? -25.664 17.656 27.231 1.00 82.19 311 VAL A C 1
ATOM 2366 O O . VAL A 1 311 ? -26.115 17.881 26.109 1.00 82.19 311 VAL A O 1
ATOM 2369 N N . LEU A 1 312 ? -26.267 16.820 28.082 1.00 80.88 312 LEU A N 1
ATOM 2370 C CA . LEU A 1 312 ? -27.502 16.102 27.759 1.00 80.88 312 LEU A CA 1
ATOM 2371 C C . LEU A 1 312 ? -28.668 17.064 27.478 1.00 80.88 312 LEU A C 1
ATOM 2373 O O . LEU A 1 312 ? -29.415 16.854 26.523 1.00 80.88 312 LEU A O 1
ATOM 2377 N N . HIS A 1 313 ? -28.796 18.151 28.247 1.00 76.06 313 HIS A N 1
ATOM 2378 C CA . HIS A 1 313 ? -29.798 19.183 27.979 1.00 76.06 313 HIS A CA 1
ATOM 2379 C C . HIS A 1 313 ? -29.594 19.847 26.607 1.00 76.06 313 HIS A C 1
ATOM 2381 O O . HIS A 1 313 ? -30.576 20.026 25.891 1.00 76.06 313 HIS A O 1
ATOM 2387 N N . GLN A 1 314 ? -28.353 20.162 26.211 1.00 70.62 314 GLN A N 1
ATOM 2388 C CA . GLN A 1 314 ? -28.063 20.744 24.889 1.00 70.62 314 GLN A CA 1
ATOM 2389 C C . GLN A 1 314 ? -28.372 19.783 23.727 1.00 70.62 314 GLN A C 1
ATOM 2391 O O . GLN A 1 314 ? -28.839 20.223 22.678 1.00 70.62 314 GLN A O 1
ATOM 2396 N N . ILE A 1 315 ? -28.165 18.475 23.908 1.00 61.44 315 ILE A N 1
ATOM 2397 C CA . ILE A 1 315 ? -28.482 17.453 22.893 1.00 61.44 315 ILE A CA 1
ATOM 2398 C C . ILE A 1 315 ? -30.002 17.326 22.669 1.00 61.44 315 ILE A C 1
ATOM 2400 O O . ILE A 1 315 ? -30.446 17.097 21.545 1.00 61.44 315 ILE A O 1
ATOM 2404 N N . LEU A 1 316 ? -30.813 17.519 23.713 1.00 56.75 316 LEU A N 1
ATOM 2405 C CA . LEU A 1 316 ? -32.272 17.337 23.677 1.00 56.75 316 LEU A CA 1
ATOM 2406 C C . LEU A 1 316 ? -33.066 18.563 23.172 1.00 56.75 316 LEU A C 1
ATOM 2408 O O . LEU A 1 316 ? -34.289 18.588 23.280 1.00 56.75 316 LEU A O 1
ATOM 2412 N N . VAL A 1 317 ? -32.409 19.574 22.589 1.00 48.44 317 VAL A N 1
ATOM 2413 C CA . VAL A 1 317 ? -33.073 20.794 22.071 1.00 48.44 317 VAL A CA 1
ATOM 2414 C C . VAL A 1 317 ? -33.767 20.567 20.706 1.00 48.44 317 VAL A C 1
ATOM 2416 O O . VAL A 1 317 ? -34.468 21.447 20.213 1.00 48.44 317 VAL A O 1
ATOM 2419 N N . VAL A 1 318 ? -33.640 19.381 20.091 1.00 47.38 318 VAL A N 1
ATOM 2420 C CA . VAL A 1 318 ? -34.149 19.080 18.729 1.00 47.38 318 VAL A CA 1
ATOM 2421 C C . VAL A 1 318 ? -35.405 18.187 18.722 1.00 47.38 318 VAL A C 1
ATOM 2423 O O . VAL A 1 318 ? -35.521 17.248 17.940 1.00 47.38 318 VAL A O 1
ATOM 2426 N N . SER A 1 319 ? -36.383 18.498 19.575 1.00 44.75 319 SER A N 1
ATOM 2427 C CA . SER A 1 319 ? -37.778 18.053 19.403 1.00 44.75 319 SER A CA 1
ATOM 2428 C C . SER A 1 319 ? -38.725 18.984 20.166 1.00 44.75 319 SER A C 1
ATOM 2430 O O . SER A 1 319 ? -38.871 18.855 21.381 1.00 44.75 319 SER A O 1
ATOM 2432 N N . GLY A 1 320 ? -39.337 19.950 19.473 1.00 47.38 320 GLY A N 1
ATOM 2433 C CA . GLY A 1 320 ? -40.137 20.991 20.133 1.00 47.38 320 GLY A CA 1
ATOM 2434 C C . GLY A 1 320 ? -40.858 21.985 19.219 1.00 47.38 320 GLY A C 1
ATOM 2435 O O . GLY A 1 320 ? -41.123 23.099 19.662 1.00 47.38 320 GLY A O 1
ATOM 2436 N N . VAL A 1 321 ? -41.150 21.618 17.963 1.00 43.62 321 VAL A N 1
ATOM 2437 C CA . VAL A 1 321 ? -42.006 22.409 17.058 1.00 43.62 321 VAL A CA 1
ATOM 2438 C C . VAL A 1 321 ? -42.846 21.478 16.172 1.00 43.62 321 VAL A C 1
ATOM 2440 O O . VAL A 1 321 ? -42.431 21.159 15.064 1.00 43.62 321 VAL A O 1
ATOM 2443 N N . GLU A 1 322 ? -43.995 21.038 16.690 1.00 37.22 322 GLU A N 1
ATOM 2444 C CA . GLU A 1 322 ? -45.292 20.874 15.993 1.00 37.22 322 GLU A CA 1
ATOM 2445 C C . GLU A 1 322 ? -46.394 20.570 17.026 1.00 37.22 322 GLU A C 1
ATOM 2447 O O . GLU A 1 322 ? -46.114 19.794 17.969 1.00 37.22 322 GLU A O 1
#

Mean predicted aligned error: 20.19 Å

Foldseek 3Di:
DDDDDDDDDDDDDDDDDDDDDDDDDDPDDDDDDDDDPPDPDPDDDDDFFAFWFWAFQLQRWTWFQPPLDQDAFRFIATDHDDPDQRRTWTWADDPPQWTWTARRSHRWTFFQPPLDLDAFGTIHTHHDPPDQRRIWHFDDDPPQWTFTAGRSNRFTFFQPPSDNDTGGTTHTHHDDDDSRRIIHGHGPPCDPPPDPDDPDDDDPDDPPDDDDWDDLVVQQVVCVQQAPHDDPVSSVVCRVQPDVSLVVQLVPFDDQDFDDQPDADPDDDCVVPPPDPVSCQCRPDCNRRVVSLVCCRHPNSNVNVSVVVVVVVVVPPPDDDD

Secondary structure (DSSP, 8-state):
--------------------------------------PPPS-------S-EEEEETTT-PEEEEGGG--STT-BEEEE---S-GGG-EEEEE-GGG-EEEEETTT-PEEEEGGG--STTPBEEEE-----GGG-EEEEE-GGG-EEEEETTT-PEEEEGGG--STTPBEEEE---S-GGG-EEEEE----SPPPPPPPPPPPSPPSPPP-PPPPHHHHHHHHHHHSSS--HHHHHHHHHHHHHHHHHHHHHSPPPP---PPP--SS--TTTS-S-HHHHHHHHSSHHHHHHHHHHHHHSS-HHHHHHHHHHHHHTTS----